Protein AF-A0A1J5D8A0-F1 (afdb_monomer)

Foldseek 3Di:
DCVVCVCVQVVCVVPVQDEAEFAPVVVVVCCVVPPDPGNYDHDEAQDWDDPDVWIWGKYLLAPLPHNGFIWIAIQVQQEIERELPLAFQDDDPDQACVVDDVVVSVLRSLLSCLQGPLVPLVSLVVRLVVVVVVVRGHQWYHYNHGHIYNHPNVVSSVVSNCLSVLQADLAEEEEEEED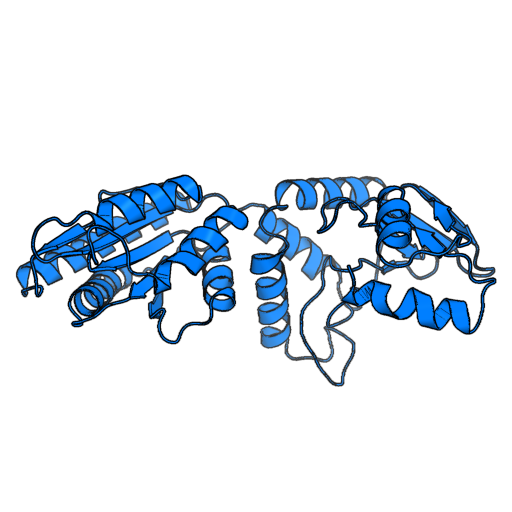PCQVVLLSVLLVLLQVVLVHHYDYYYLVPDDLSSSSSNVSHYQEYEYEEEQDPLEGDPSCPVNLVSLLVSLRPNHAYAYEYEYAPPGNHRVRVCVSCVSSVHHHDDYYYYHHDHDDPVSSNVSSNVSNVRSVVSVVSND

Sequence (318 aa):
EPDHSGSIPALLERNPRIKIVCSRGGKTSVARHCPGGYNLQIVKTGDSLSLGKRNLRFFEAQMLHWPDTMFSYCPEEKILFSTDAFGQHYAHSSHFADEVDDCELWAEAIKYFANILTPFCGQIIKKINEYAALGWPFEMICPSHGMIWRKNPNRIVEKYLEWSSGRAEASVVVVYDSIWKGTERMAKAICRGIEAEGMPFKLFYTGVADLNDVMTEVLKAKGFLVGCPTLNNNIMPSLAPYLEEMRGLRFLNKIGAAFGTYGWSGEGVKRLEEALEKATVKVVQPGIKILFKPNDEDLKSCEQFGRNFAKQVRSSCG

pLDDT: mean 96.35, std 4.55, range [56.62, 98.94]

Secondary structure (DSSP, 8-state):
-HHHHTTHHHHHHH-TTPPEEE-HHHHHHHHHHS-S---EEE--TT-EEE-SS-EEEEEE-TTSSSTT-EEEEETTTTEEEEETTT------S--BGGGS-HHHHHHHHHHHIIIIIGGGHHHHHHHHHHHHHTT---SEEEESSS-BB-SSTHHHHHHHHHHHTT--EEEEEEEE--SSSHHHHHHHHHHHHHHTTT--EEEEETTT--HHHHHHHHHHEEEEEEE---BTTB--GGGHHHHHHHHHHT-TT-EEEEEEEESSS--HHHHHHHHHHHTTPEE-SPPEEEESS--HHHHHHHHHHHHHHHHHHHHHH-

Structure (mmCIF, N/CA/C/O backbone):
data_AF-A0A1J5D8A0-F1
#
_entry.id   AF-A0A1J5D8A0-F1
#
loop_
_atom_site.group_PDB
_atom_site.id
_atom_site.type_symbol
_atom_site.label_atom_id
_atom_site.label_alt_id
_atom_site.label_comp_id
_atom_site.label_asym_id
_atom_site.label_entity_id
_atom_site.label_seq_id
_atom_site.pdbx_PDB_ins_code
_atom_site.Cartn_x
_atom_site.Cartn_y
_atom_site.Cartn_z
_atom_site.occupancy
_atom_site.B_iso_or_equiv
_atom_site.auth_seq_id
_atom_site.auth_comp_id
_atom_site.auth_asym_id
_atom_site.auth_atom_id
_atom_site.pdbx_PDB_model_num
ATOM 1 N N . GLU A 1 1 ? 17.039 -2.977 -7.162 1.00 91.50 1 GLU A N 1
ATOM 2 C CA . GLU A 1 1 ? 16.889 -3.794 -5.944 1.00 91.50 1 GLU A CA 1
ATOM 3 C C . GLU A 1 1 ? 17.461 -5.204 -6.176 1.00 91.50 1 GLU A C 1
ATOM 5 O O . GLU A 1 1 ? 17.565 -5.596 -7.342 1.00 91.50 1 GLU A O 1
ATOM 10 N N . PRO A 1 2 ? 17.962 -5.924 -5.145 1.00 91.00 2 PRO A N 1
ATOM 11 C CA . PRO A 1 2 ? 18.694 -7.187 -5.322 1.00 91.00 2 PRO A CA 1
ATOM 12 C C . PRO A 1 2 ? 17.924 -8.330 -5.991 1.00 91.00 2 PRO A C 1
ATOM 14 O O . PRO A 1 2 ? 18.539 -9.181 -6.625 1.00 91.00 2 PRO A O 1
ATOM 17 N N . ASP A 1 3 ? 16.607 -8.351 -5.893 1.00 94.06 3 ASP A N 1
ATOM 18 C CA . ASP A 1 3 ? 15.731 -9.294 -6.588 1.00 94.06 3 ASP A CA 1
ATOM 19 C C . ASP A 1 3 ? 15.734 -9.105 -8.122 1.00 94.06 3 ASP A C 1
ATOM 21 O O . ASP A 1 3 ? 15.502 -10.055 -8.866 1.00 94.06 3 ASP A O 1
ATOM 25 N N . HIS A 1 4 ? 16.087 -7.912 -8.613 1.00 93.31 4 HIS A N 1
ATOM 26 C CA . HIS A 1 4 ? 16.255 -7.615 -10.044 1.00 93.31 4 HIS A CA 1
ATOM 27 C C . HIS A 1 4 ? 17.713 -7.587 -10.501 1.00 93.31 4 HIS A C 1
ATOM 29 O O . HIS A 1 4 ? 18.020 -7.856 -11.663 1.00 93.31 4 HIS A O 1
ATOM 35 N N . SER A 1 5 ? 18.627 -7.207 -9.606 1.00 91.06 5 SER A N 1
ATOM 36 C CA . SER A 1 5 ? 20.039 -6.997 -9.938 1.00 91.06 5 SER A CA 1
ATOM 37 C C . SER A 1 5 ? 20.966 -8.104 -9.438 1.00 91.06 5 SER A C 1
ATOM 39 O O . SER A 1 5 ? 22.148 -8.100 -9.776 1.00 91.06 5 SER A O 1
ATOM 41 N N . GLY A 1 6 ? 20.471 -9.053 -8.640 1.00 90.94 6 GLY A N 1
ATOM 42 C CA . GLY A 1 6 ? 21.286 -10.076 -7.977 1.00 90.94 6 GLY A CA 1
ATOM 43 C C . GLY A 1 6 ? 22.028 -11.006 -8.937 1.00 90.94 6 GLY A C 1
ATOM 44 O O . GLY A 1 6 ? 23.099 -11.508 -8.605 1.00 90.94 6 GLY A O 1
ATOM 45 N N . SER A 1 7 ? 21.519 -11.189 -10.159 1.00 92.06 7 SER A N 1
ATOM 46 C CA . SER A 1 7 ? 22.155 -12.016 -11.190 1.00 92.06 7 SER A CA 1
ATOM 47 C C . SER A 1 7 ? 23.176 -11.270 -12.058 1.00 92.06 7 SER A C 1
ATOM 49 O O . SER A 1 7 ? 23.825 -11.903 -12.893 1.00 92.06 7 SER A O 1
ATOM 51 N N . ILE A 1 8 ? 23.355 -9.952 -11.887 1.00 90.94 8 ILE A N 1
ATOM 52 C CA . ILE A 1 8 ? 24.308 -9.158 -12.683 1.00 90.94 8 ILE A CA 1
ATOM 53 C C . ILE A 1 8 ? 25.736 -9.734 -12.624 1.00 90.94 8 ILE A C 1
ATOM 55 O O . ILE A 1 8 ? 26.323 -9.916 -13.696 1.00 90.94 8 ILE A O 1
ATOM 59 N N . PRO A 1 9 ? 26.305 -10.084 -11.448 1.00 89.25 9 PRO A N 1
ATOM 60 C CA . PRO A 1 9 ? 27.652 -10.653 -11.382 1.00 89.25 9 PRO A CA 1
ATOM 61 C C . PRO A 1 9 ? 27.787 -11.955 -12.180 1.00 89.25 9 PRO A C 1
ATOM 63 O O . PRO A 1 9 ? 28.732 -12.103 -12.949 1.00 89.25 9 PRO A O 1
ATOM 66 N N . ALA A 1 10 ? 26.806 -12.858 -12.075 1.00 91.62 10 ALA A N 1
ATOM 67 C CA . ALA A 1 10 ? 26.813 -14.137 -12.786 1.00 91.62 10 ALA A CA 1
ATOM 68 C C . ALA A 1 10 ? 26.706 -13.965 -14.314 1.00 91.62 10 ALA A C 1
ATOM 70 O O . ALA A 1 10 ? 27.326 -14.709 -15.076 1.00 91.62 10 ALA A O 1
ATOM 71 N N . LEU A 1 11 ? 25.940 -12.974 -14.788 1.00 91.81 11 LEU A N 1
ATOM 72 C CA . LEU A 1 11 ? 25.871 -12.641 -16.216 1.00 91.81 11 LEU A CA 1
ATOM 73 C C . LEU A 1 11 ? 27.212 -12.105 -16.734 1.00 91.81 11 LEU A C 1
ATOM 75 O O . LEU A 1 11 ? 27.652 -12.485 -17.820 1.00 91.81 11 LEU A O 1
ATOM 79 N N . LEU A 1 12 ? 27.874 -11.250 -15.954 1.00 88.69 12 LEU A N 1
ATOM 80 C CA . LEU A 1 12 ? 29.158 -10.650 -16.316 1.00 88.69 12 LEU A CA 1
ATOM 81 C C . LEU A 1 12 ? 30.327 -11.630 -16.239 1.00 88.69 12 LEU A C 1
ATOM 83 O O . LEU A 1 12 ? 31.228 -11.542 -17.065 1.00 88.69 12 LEU A O 1
ATOM 87 N N . GLU A 1 13 ? 30.306 -12.583 -15.309 1.00 90.62 13 GLU A N 1
ATOM 88 C CA . GLU A 1 13 ? 31.282 -13.677 -15.265 1.00 90.62 13 GLU A CA 1
ATOM 89 C C . GLU A 1 13 ? 31.254 -14.486 -16.571 1.00 90.62 13 GLU A C 1
ATOM 91 O O . GLU A 1 13 ? 32.295 -14.800 -17.145 1.00 90.62 13 GLU A O 1
ATOM 96 N N . ARG A 1 14 ? 30.051 -14.751 -17.098 1.00 94.19 14 ARG A N 1
ATOM 97 C CA . ARG A 1 14 ? 29.865 -15.457 -18.375 1.00 94.19 14 ARG A CA 1
ATOM 98 C C . ARG A 1 14 ? 30.230 -14.605 -19.587 1.00 94.19 14 ARG A C 1
ATOM 100 O O . ARG A 1 14 ? 30.718 -15.136 -20.583 1.00 94.19 14 ARG A O 1
ATOM 107 N N . ASN A 1 15 ? 29.960 -13.301 -19.544 1.00 92.88 15 ASN A N 1
ATOM 108 C CA . ASN A 1 15 ? 30.319 -12.383 -20.619 1.00 92.88 15 ASN A CA 1
ATOM 109 C C . ASN A 1 15 ? 30.704 -10.994 -20.075 1.00 92.88 15 ASN A C 1
ATOM 111 O O . ASN A 1 15 ? 29.848 -10.107 -19.974 1.00 92.88 15 ASN A O 1
ATOM 115 N N . PRO A 1 16 ? 32.007 -10.749 -19.844 1.00 89.44 16 PRO A N 1
ATOM 116 C CA . PRO A 1 16 ? 32.495 -9.476 -19.306 1.00 89.44 16 PRO A CA 1
ATOM 117 C C . PRO A 1 16 ? 32.272 -8.268 -20.227 1.00 89.44 16 PRO A C 1
ATOM 119 O O . PRO A 1 16 ? 32.459 -7.126 -19.815 1.00 89.44 16 PRO A O 1
ATOM 122 N N . ARG A 1 17 ? 31.894 -8.498 -21.494 1.00 90.69 17 ARG A N 1
ATOM 123 C CA . ARG A 1 17 ? 31.657 -7.440 -22.489 1.00 90.69 17 ARG A CA 1
ATOM 124 C C . ARG A 1 17 ? 30.232 -6.888 -22.458 1.00 90.69 17 ARG A C 1
ATOM 126 O O . ARG A 1 17 ? 29.945 -5.965 -23.221 1.00 90.69 17 ARG A O 1
ATOM 133 N N . ILE A 1 18 ? 29.339 -7.446 -21.634 1.00 92.38 18 ILE A N 1
ATOM 134 C CA . ILE A 1 18 ? 27.975 -6.925 -21.483 1.00 92.38 18 ILE A CA 1
ATOM 135 C C . ILE A 1 18 ? 28.050 -5.452 -21.079 1.00 92.38 18 ILE A C 1
ATOM 137 O O . ILE A 1 18 ? 28.727 -5.074 -20.123 1.00 92.38 18 ILE A O 1
ATOM 141 N N . LYS A 1 19 ? 27.330 -4.620 -21.827 1.00 93.06 19 LYS A N 1
ATOM 142 C CA . LYS A 1 19 ? 27.104 -3.225 -21.478 1.00 93.06 19 LYS A CA 1
ATOM 143 C C . LYS A 1 19 ? 25.823 -3.130 -20.658 1.00 93.06 19 LYS A C 1
ATOM 145 O O . LYS A 1 19 ? 24.769 -3.552 -21.125 1.00 93.06 19 LYS A O 1
ATOM 150 N N . ILE A 1 20 ? 25.911 -2.550 -19.468 1.00 93.81 20 ILE A N 1
ATOM 151 C CA . ILE A 1 20 ? 24.761 -2.320 -18.593 1.00 93.81 20 ILE A CA 1
ATOM 152 C C . ILE A 1 20 ? 24.244 -0.909 -18.844 1.00 93.81 20 ILE A C 1
ATOM 154 O O . ILE A 1 20 ? 24.975 0.069 -18.686 1.00 93.81 20 ILE A O 1
ATOM 158 N N . VAL A 1 21 ? 22.976 -0.806 -19.222 1.00 96.50 21 VAL A N 1
ATOM 159 C CA . VAL A 1 21 ? 22.290 0.471 -19.430 1.00 96.50 21 VAL A CA 1
ATOM 160 C C . VAL A 1 21 ? 21.473 0.780 -18.184 1.00 96.50 21 VAL A C 1
ATOM 162 O O . VAL A 1 21 ? 20.680 -0.049 -17.748 1.00 96.50 21 VAL A O 1
ATOM 165 N N . CYS A 1 22 ? 21.688 1.944 -17.577 1.00 95.88 22 CYS A N 1
ATOM 166 C CA . CYS A 1 22 ? 21.057 2.299 -16.307 1.00 95.88 22 CYS A CA 1
ATOM 167 C C . CYS A 1 22 ? 20.837 3.808 -16.173 1.00 95.88 22 CYS A C 1
ATOM 169 O O . CYS A 1 22 ? 21.439 4.610 -16.888 1.00 95.88 22 CYS A O 1
ATOM 171 N N . SER A 1 23 ? 19.991 4.206 -15.225 1.00 96.69 23 SER A N 1
ATOM 172 C CA . SER A 1 23 ? 19.849 5.608 -14.838 1.00 96.69 23 SER A CA 1
ATOM 173 C C . SER A 1 23 ? 21.105 6.099 -14.108 1.00 96.69 23 SER A C 1
ATOM 175 O O . SER A 1 23 ? 21.981 5.322 -13.708 1.00 96.69 23 SER A O 1
ATOM 177 N N . ARG A 1 24 ? 21.186 7.410 -13.849 1.00 94.12 24 ARG A N 1
ATOM 178 C CA . ARG A 1 24 ? 22.265 7.960 -13.013 1.00 94.12 24 ARG A CA 1
ATOM 179 C C . ARG A 1 24 ? 22.273 7.348 -11.607 1.00 94.12 24 ARG A C 1
ATOM 181 O O . ARG A 1 24 ? 23.351 7.093 -11.077 1.00 94.12 24 ARG A O 1
ATOM 188 N N . GLY A 1 25 ? 21.098 7.119 -11.017 1.00 92.44 25 GLY A N 1
ATOM 189 C CA . GLY A 1 25 ? 20.977 6.427 -9.731 1.00 92.44 25 GLY A CA 1
ATOM 190 C C . GLY A 1 25 ? 21.436 4.973 -9.835 1.00 92.44 25 GLY A C 1
ATOM 191 O O . GLY A 1 25 ? 22.195 4.506 -8.988 1.00 92.44 25 GLY A O 1
ATOM 192 N N . GLY A 1 26 ? 21.076 4.300 -10.931 1.00 92.44 26 GLY A N 1
ATOM 193 C CA . GLY A 1 26 ? 21.406 2.897 -11.167 1.00 92.44 26 GLY A CA 1
ATOM 194 C C . GLY A 1 26 ? 22.909 2.661 -11.250 1.00 92.44 26 GLY A C 1
ATOM 195 O O . GLY A 1 26 ? 23.397 1.672 -10.715 1.00 92.44 26 GLY A O 1
ATOM 196 N N . LYS A 1 27 ? 23.679 3.609 -11.804 1.00 91.69 27 LYS A N 1
ATOM 197 C CA . LYS A 1 27 ? 25.149 3.556 -11.753 1.00 91.69 27 LYS A CA 1
ATOM 198 C C . LYS A 1 27 ? 25.670 3.456 -10.318 1.00 91.69 27 LYS A C 1
ATOM 200 O O . LYS A 1 27 ? 26.571 2.662 -10.056 1.00 91.69 27 LYS A O 1
ATOM 205 N N . THR A 1 28 ? 25.127 4.257 -9.402 1.00 90.44 28 THR A N 1
ATOM 206 C CA . THR A 1 28 ? 25.513 4.216 -7.986 1.00 90.44 28 THR A CA 1
ATOM 207 C C . THR A 1 28 ? 25.116 2.883 -7.359 1.00 90.44 28 THR A C 1
ATOM 209 O O . THR A 1 28 ? 25.953 2.246 -6.723 1.00 90.44 28 THR A O 1
ATOM 212 N N . SER A 1 29 ? 23.874 2.438 -7.572 1.00 89.44 29 SER A N 1
ATOM 213 C CA . SER A 1 29 ? 23.364 1.179 -7.021 1.00 89.44 29 SER A CA 1
ATOM 214 C C . SER A 1 29 ? 24.161 -0.026 -7.513 1.00 89.44 29 SER A C 1
ATOM 216 O O . SER A 1 29 ? 24.642 -0.805 -6.692 1.00 89.44 29 SER A O 1
ATOM 218 N N . VAL A 1 30 ? 24.364 -0.156 -8.826 1.00 87.88 30 VAL A N 1
ATOM 219 C CA . VAL A 1 30 ? 25.118 -1.259 -9.436 1.00 87.88 30 VAL A CA 1
ATOM 220 C C . VAL A 1 30 ? 26.554 -1.268 -8.927 1.00 87.88 30 VAL A C 1
ATOM 222 O O . VAL A 1 30 ? 27.014 -2.306 -8.476 1.00 87.88 30 VAL A O 1
ATOM 225 N N . ALA A 1 31 ? 27.243 -0.122 -8.906 1.00 85.75 31 ALA A N 1
ATOM 226 C CA . ALA A 1 31 ? 28.627 -0.065 -8.431 1.00 85.75 31 ALA A CA 1
ATOM 227 C C . ALA A 1 31 ? 28.782 -0.462 -6.950 1.00 85.75 31 ALA A C 1
ATOM 229 O O . ALA A 1 31 ? 29.848 -0.923 -6.547 1.00 85.75 31 ALA A O 1
ATOM 230 N N . ARG A 1 32 ? 27.740 -0.264 -6.131 1.00 86.44 32 ARG A N 1
ATOM 231 C CA . ARG A 1 32 ? 27.745 -0.607 -4.700 1.00 86.44 32 ARG A CA 1
ATOM 232 C C . ARG A 1 32 ? 27.348 -2.055 -4.426 1.00 86.44 32 ARG A C 1
ATOM 234 O O . ARG A 1 32 ? 27.961 -2.674 -3.565 1.00 86.44 32 ARG A O 1
ATOM 241 N N . HIS A 1 33 ? 26.354 -2.583 -5.134 1.00 80.31 33 HIS A N 1
ATOM 242 C CA . HIS A 1 33 ? 25.867 -3.955 -4.937 1.00 80.31 33 HIS A CA 1
ATOM 243 C C . HIS A 1 33 ? 26.677 -4.989 -5.723 1.00 80.31 33 HIS A C 1
ATOM 245 O O . HIS A 1 33 ? 26.750 -6.152 -5.337 1.00 80.31 33 HIS A O 1
ATOM 251 N N . CYS A 1 34 ? 27.292 -4.570 -6.825 1.00 76.00 34 CYS A N 1
ATOM 252 C CA . CYS A 1 34 ? 28.082 -5.409 -7.710 1.00 76.00 34 CYS A CA 1
ATOM 253 C C . CYS A 1 34 ? 29.413 -4.683 -7.989 1.00 76.00 34 CYS A C 1
ATOM 255 O O . CYS A 1 34 ? 29.543 -3.966 -8.981 1.00 76.00 34 CYS A O 1
ATOM 257 N N . PRO A 1 35 ? 30.400 -4.770 -7.083 1.00 72.19 35 PRO A N 1
ATOM 258 C CA . PRO A 1 35 ? 31.680 -4.109 -7.283 1.00 72.19 35 PRO A CA 1
ATOM 259 C C . PRO A 1 35 ? 32.468 -4.791 -8.408 1.00 72.19 35 PRO A C 1
ATOM 261 O O . PRO A 1 35 ? 32.770 -5.981 -8.372 1.00 72.19 35 PRO A O 1
ATOM 264 N N . GLY A 1 36 ? 32.830 -4.006 -9.411 1.00 69.56 36 GLY A N 1
ATOM 265 C CA . GLY A 1 36 ? 33.644 -4.409 -10.551 1.00 69.56 36 GLY A CA 1
ATOM 266 C C . GLY A 1 36 ? 33.507 -3.326 -11.607 1.00 69.56 36 GLY A C 1
ATOM 267 O O . GLY A 1 36 ? 32.412 -2.812 -11.799 1.00 69.56 36 GLY A O 1
ATOM 268 N N . GLY A 1 37 ? 34.604 -2.876 -12.218 1.00 70.50 37 GLY A N 1
ATOM 269 C CA . GLY A 1 37 ? 34.609 -1.743 -13.156 1.00 70.50 37 GLY A CA 1
ATOM 270 C C . GLY A 1 37 ? 33.851 -2.039 -14.454 1.00 70.50 37 GLY A C 1
ATOM 271 O O . GLY A 1 37 ? 34.468 -2.206 -15.501 1.00 70.50 37 GLY A O 1
ATOM 272 N N . TYR A 1 38 ? 32.526 -2.153 -14.382 1.00 83.31 38 TYR A N 1
ATOM 273 C CA . TYR A 1 38 ? 31.679 -2.617 -15.469 1.00 83.31 38 TYR A CA 1
ATOM 274 C C . TYR A 1 38 ? 31.478 -1.546 -16.536 1.00 83.31 38 TYR A C 1
ATOM 276 O O . TYR A 1 38 ? 31.535 -0.341 -16.278 1.00 83.31 38 TYR A O 1
ATOM 284 N N . ASN A 1 39 ? 31.180 -2.004 -17.750 1.00 89.62 39 ASN A N 1
ATOM 285 C CA . ASN A 1 39 ? 30.825 -1.141 -18.865 1.00 89.62 39 ASN A CA 1
ATOM 286 C C . ASN A 1 39 ? 29.402 -0.589 -18.673 1.00 89.62 39 ASN A C 1
ATOM 288 O O . ASN A 1 39 ? 28.422 -1.206 -19.092 1.00 89.62 39 ASN A O 1
ATOM 292 N N . LEU A 1 40 ? 29.297 0.556 -17.997 1.00 92.06 40 LEU A N 1
ATOM 293 C CA . LEU A 1 40 ? 28.032 1.224 -17.698 1.00 92.06 40 LEU A CA 1
ATOM 294 C C . LEU A 1 40 ? 27.747 2.337 -18.713 1.00 92.06 40 LEU A C 1
ATOM 296 O O . LEU A 1 40 ? 28.555 3.249 -18.892 1.00 92.06 40 LEU A O 1
ATOM 300 N N . GLN A 1 41 ? 26.557 2.317 -19.306 1.00 95.50 41 GLN A N 1
ATOM 301 C CA . GLN A 1 41 ? 26.002 3.423 -20.079 1.00 95.50 41 GLN A CA 1
ATOM 302 C C . GLN A 1 41 ? 24.865 4.066 -19.287 1.00 95.50 41 GLN A C 1
ATOM 304 O O . GLN A 1 41 ? 23.851 3.430 -19.002 1.00 95.50 41 GLN A O 1
ATOM 309 N N . ILE A 1 42 ? 25.048 5.336 -18.936 1.00 97.19 42 ILE A N 1
ATOM 310 C CA . ILE A 1 42 ? 24.021 6.127 -18.258 1.00 97.19 42 ILE A CA 1
ATOM 311 C C . ILE A 1 42 ? 23.061 6.675 -19.312 1.00 97.19 42 ILE A C 1
ATOM 313 O O . ILE A 1 42 ? 23.517 7.220 -20.316 1.00 97.19 42 ILE A O 1
ATOM 317 N N . VAL A 1 43 ? 21.762 6.565 -19.057 1.00 98.19 43 VAL A N 1
ATOM 318 C CA . VAL A 1 43 ? 20.694 7.140 -19.885 1.00 98.19 43 VAL A CA 1
ATOM 319 C C . VAL A 1 43 ? 19.786 8.044 -19.055 1.00 98.19 43 VAL A C 1
ATOM 321 O O . VAL A 1 43 ? 19.732 7.936 -17.826 1.00 98.19 43 VAL A O 1
ATOM 324 N N . LYS A 1 44 ? 19.094 8.953 -19.736 1.00 98.00 44 LYS A N 1
ATOM 325 C CA . LYS A 1 44 ? 18.116 9.895 -19.186 1.00 98.00 44 LYS A CA 1
ATOM 326 C C . LYS A 1 44 ? 16.797 9.799 -19.944 1.00 98.00 44 LYS A C 1
ATOM 328 O O . LYS A 1 44 ? 16.717 9.166 -20.997 1.00 98.00 44 LYS A O 1
ATOM 333 N N . THR A 1 45 ? 15.764 10.461 -19.427 1.00 98.12 45 THR A N 1
ATOM 334 C CA . THR A 1 45 ? 14.484 10.566 -20.137 1.00 98.12 45 THR A CA 1
ATOM 335 C C . THR A 1 45 ? 14.676 11.096 -21.559 1.00 98.12 45 THR A C 1
ATOM 337 O O . THR A 1 45 ? 15.262 12.158 -21.753 1.00 98.12 45 THR A O 1
ATOM 340 N N . GLY A 1 46 ? 14.147 10.368 -22.542 1.00 96.00 46 GLY A N 1
ATOM 341 C CA . GLY A 1 46 ? 14.201 10.733 -23.959 1.00 96.00 46 GLY A CA 1
ATOM 342 C C . GLY A 1 46 ? 15.413 10.191 -24.719 1.00 96.00 46 GLY A C 1
ATOM 343 O O . GLY A 1 46 ? 15.357 10.139 -25.949 1.00 96.00 46 GLY A O 1
ATOM 344 N N . ASP A 1 47 ? 16.457 9.717 -24.028 1.00 98.38 47 ASP A N 1
ATOM 345 C CA . ASP A 1 47 ? 17.556 9.002 -24.682 1.00 98.38 47 ASP A CA 1
ATOM 346 C C . ASP A 1 47 ? 17.027 7.734 -25.366 1.00 98.38 47 ASP A C 1
ATOM 348 O O . ASP A 1 47 ? 16.048 7.122 -24.921 1.00 98.38 47 ASP A O 1
ATOM 352 N N . SER A 1 48 ? 17.702 7.313 -26.440 1.00 97.88 48 SER A N 1
ATOM 353 C CA . SER A 1 48 ? 17.347 6.105 -27.178 1.00 97.88 48 SER A CA 1
ATOM 354 C C . SER A 1 48 ? 18.557 5.227 -27.492 1.00 97.88 48 SER A C 1
ATOM 356 O O . SER A 1 48 ? 19.666 5.713 -27.708 1.00 97.88 48 SER A O 1
ATOM 358 N N . LEU A 1 49 ? 18.331 3.914 -27.514 1.00 98.31 49 LEU A N 1
ATOM 359 C CA . LEU A 1 49 ? 19.307 2.889 -27.853 1.00 98.31 49 LEU A CA 1
ATOM 360 C C . LEU A 1 49 ? 18.744 1.986 -28.951 1.00 98.31 49 LEU A C 1
ATOM 362 O O . LEU A 1 49 ? 17.715 1.339 -28.755 1.00 98.31 49 LEU A O 1
ATOM 366 N N . SER A 1 50 ? 19.447 1.895 -30.078 1.00 97.94 50 SER A N 1
ATOM 367 C CA . SER A 1 50 ? 19.082 0.971 -31.150 1.00 97.94 50 SER A CA 1
ATOM 368 C C . SER A 1 50 ? 19.550 -0.451 -30.849 1.00 97.94 50 SER A C 1
ATOM 370 O O . SER A 1 50 ? 20.693 -0.676 -30.451 1.00 97.94 50 SER A O 1
ATOM 372 N N . LEU A 1 51 ? 18.664 -1.412 -31.099 1.00 97.44 51 LEU A N 1
ATOM 373 C CA . LEU A 1 51 ? 18.919 -2.852 -31.085 1.00 97.44 51 LEU A CA 1
ATOM 374 C C . LEU A 1 51 ? 18.908 -3.431 -32.517 1.00 97.44 51 LEU A C 1
ATOM 376 O O . LEU A 1 51 ? 18.730 -4.633 -32.710 1.00 97.44 51 LEU A O 1
ATOM 380 N N . GLY A 1 52 ? 19.027 -2.576 -33.539 1.00 97.50 52 GLY A N 1
ATOM 381 C CA . GLY A 1 52 ? 18.826 -2.925 -34.945 1.00 97.50 52 GLY A CA 1
ATOM 382 C C . GLY A 1 52 ? 17.398 -2.611 -35.388 1.00 97.50 52 GLY A C 1
ATOM 383 O O . GLY A 1 52 ? 17.076 -1.457 -35.645 1.00 97.50 52 GLY A O 1
ATOM 384 N N . LYS A 1 53 ? 16.528 -3.627 -35.473 1.00 98.00 53 LYS A N 1
ATOM 385 C CA . LYS A 1 53 ? 15.128 -3.455 -35.928 1.00 98.00 53 LYS A CA 1
ATOM 386 C C . LYS A 1 53 ? 14.214 -2.750 -34.917 1.00 98.00 53 LYS A C 1
ATOM 388 O O . LYS A 1 53 ? 13.115 -2.356 -35.283 1.00 98.00 53 LYS A O 1
ATOM 393 N N . ARG A 1 54 ? 14.637 -2.666 -33.655 1.00 98.44 54 ARG A N 1
ATOM 394 C CA . ARG A 1 54 ? 13.885 -2.071 -32.543 1.00 98.44 54 ARG A CA 1
ATOM 395 C C . ARG A 1 54 ? 14.739 -1.028 -31.847 1.00 98.44 54 ARG A C 1
ATOM 397 O O . ARG A 1 54 ? 15.968 -1.138 -31.857 1.00 98.44 54 ARG A O 1
ATOM 404 N N . ASN A 1 55 ? 14.091 -0.076 -31.195 1.00 98.31 55 ASN A N 1
ATOM 405 C CA . ASN A 1 55 ? 14.742 0.895 -30.335 1.00 98.31 55 ASN A CA 1
ATOM 406 C C . ASN A 1 55 ? 14.174 0.794 -28.920 1.00 98.31 55 ASN A C 1
ATOM 408 O O . ASN A 1 55 ? 13.002 0.488 -28.720 1.00 98.31 55 ASN A O 1
ATOM 412 N N . LEU A 1 56 ? 15.011 1.087 -27.932 1.00 98.62 56 LEU A N 1
ATOM 413 C CA . LEU A 1 56 ? 14.569 1.374 -26.575 1.00 98.62 56 LEU A CA 1
ATOM 414 C C . LEU A 1 56 ? 14.661 2.877 -26.350 1.00 98.62 56 LEU A C 1
ATOM 416 O O . LEU A 1 56 ? 15.647 3.503 -26.736 1.00 98.62 56 LEU A O 1
ATOM 420 N N . ARG A 1 57 ? 13.631 3.459 -25.74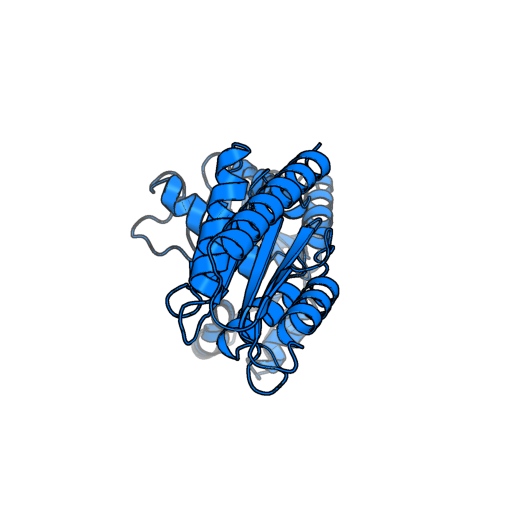8 1.00 98.44 57 ARG A N 1
ATOM 421 C CA . ARG A 1 57 ? 13.637 4.807 -25.179 1.00 98.44 57 ARG A CA 1
ATOM 422 C C . ARG A 1 57 ? 13.550 4.696 -23.670 1.00 98.44 57 ARG A C 1
ATOM 424 O O . ARG A 1 57 ? 12.928 3.766 -23.162 1.00 98.44 57 ARG A O 1
ATOM 431 N N . PHE A 1 58 ? 14.144 5.643 -22.964 1.00 98.62 58 PHE A N 1
ATOM 432 C CA . PHE A 1 58 ? 14.209 5.590 -21.507 1.00 98.62 58 PHE A CA 1
ATOM 433 C C . PHE A 1 58 ? 13.386 6.708 -20.876 1.00 98.62 58 PHE A C 1
ATOM 435 O O . PHE A 1 58 ? 13.281 7.803 -21.430 1.00 98.62 58 PHE A O 1
ATOM 442 N N . PHE A 1 59 ? 12.796 6.423 -19.717 1.00 98.50 59 PHE A N 1
ATOM 443 C CA . PHE A 1 59 ? 12.048 7.380 -18.905 1.00 98.50 59 PHE A CA 1
ATOM 444 C C . PHE A 1 59 ? 12.462 7.241 -17.440 1.00 98.50 59 PHE A C 1
ATOM 446 O O . PHE A 1 59 ? 12.297 6.182 -16.842 1.00 98.50 59 PHE A O 1
ATOM 453 N N . GLU A 1 60 ? 13.012 8.295 -16.844 1.00 97.88 60 GLU A N 1
ATOM 454 C CA . GLU A 1 60 ? 13.395 8.289 -15.431 1.00 97.88 60 GLU A CA 1
ATOM 455 C C . GLU A 1 60 ? 12.147 8.351 -14.537 1.00 97.88 60 GLU A C 1
ATOM 457 O O . GLU A 1 60 ? 11.437 9.361 -14.498 1.00 97.88 60 GLU A O 1
ATOM 462 N N . ALA A 1 61 ? 11.922 7.291 -13.762 1.00 95.81 61 ALA A N 1
ATOM 463 C CA . ALA A 1 61 ? 10.770 7.095 -12.884 1.00 95.81 61 ALA A CA 1
ATOM 464 C C . ALA A 1 61 ? 11.199 7.076 -11.406 1.00 95.81 61 ALA A C 1
ATOM 466 O O . ALA A 1 61 ? 10.765 6.240 -10.625 1.00 95.81 61 ALA A O 1
ATOM 467 N N . GLN A 1 62 ? 12.093 7.993 -11.028 1.00 93.88 62 GLN A N 1
ATOM 468 C CA . GLN A 1 62 ? 12.679 8.047 -9.685 1.00 93.88 62 GLN A CA 1
ATOM 469 C C . GLN A 1 62 ? 11.612 8.050 -8.582 1.00 93.88 62 GLN A C 1
ATOM 471 O O . GLN A 1 62 ? 10.637 8.800 -8.666 1.00 93.88 62 GLN A O 1
ATOM 476 N N . MET A 1 63 ? 11.870 7.271 -7.530 1.00 91.25 63 MET A N 1
ATOM 477 C CA . MET A 1 63 ? 10.986 7.013 -6.387 1.00 91.25 63 MET A CA 1
ATOM 478 C C . MET A 1 63 ? 9.727 6.195 -6.719 1.00 91.25 63 MET A C 1
ATOM 480 O O . MET A 1 63 ? 8.783 6.208 -5.937 1.00 91.25 63 MET A O 1
ATOM 484 N N . LEU A 1 64 ? 9.703 5.468 -7.844 1.00 93.75 64 LEU A N 1
ATOM 485 C CA . LEU A 1 64 ? 8.674 4.465 -8.168 1.00 93.75 64 LEU A CA 1
ATOM 486 C C . LEU A 1 64 ? 9.293 3.050 -8.251 1.00 93.75 64 LEU A C 1
ATOM 488 O O . LEU A 1 64 ? 9.279 2.431 -9.308 1.00 93.75 64 LEU A O 1
ATOM 492 N N . HIS A 1 65 ? 9.891 2.495 -7.197 1.00 88.38 65 HIS A N 1
ATOM 493 C CA . HIS A 1 65 ? 9.920 2.935 -5.792 1.00 88.38 65 HIS A CA 1
ATOM 494 C C . HIS A 1 65 ? 11.309 3.362 -5.290 1.00 88.38 65 HIS A C 1
ATOM 496 O O . HIS A 1 65 ? 11.417 3.918 -4.199 1.00 88.38 65 HIS A O 1
ATOM 502 N N . TRP A 1 66 ? 12.373 3.192 -6.080 1.00 94.12 66 TRP A N 1
ATOM 503 C CA . TRP A 1 66 ? 13.739 3.556 -5.683 1.00 94.12 66 TRP A CA 1
ATOM 504 C C . TRP A 1 66 ? 14.259 4.818 -6.391 1.00 94.12 66 TRP A C 1
ATOM 506 O O . TRP A 1 66 ? 13.777 5.197 -7.464 1.00 94.12 66 TRP A O 1
ATOM 516 N N . PRO A 1 67 ? 15.291 5.492 -5.841 1.00 92.75 67 PRO A N 1
ATOM 517 C CA . PRO A 1 67 ? 15.914 6.657 -6.480 1.00 92.75 67 PRO A CA 1
ATOM 518 C C . PRO A 1 67 ? 16.516 6.384 -7.867 1.00 92.75 67 PRO A C 1
ATOM 520 O O . PRO A 1 67 ? 16.796 7.323 -8.613 1.00 92.75 67 PRO A O 1
ATOM 523 N N . ASP A 1 68 ? 16.771 5.121 -8.204 1.00 94.69 68 ASP A N 1
ATOM 524 C CA . ASP A 1 68 ? 17.380 4.684 -9.457 1.00 94.69 68 ASP A CA 1
ATOM 525 C C . ASP A 1 68 ? 16.388 4.165 -10.504 1.00 94.69 68 ASP A C 1
ATOM 527 O O . ASP A 1 68 ? 16.807 3.942 -11.646 1.00 94.69 68 ASP A O 1
ATOM 531 N N . THR A 1 69 ? 15.104 4.035 -10.167 1.00 97.00 69 THR A N 1
ATOM 532 C CA . THR A 1 69 ? 14.072 3.515 -11.068 1.00 97.00 69 THR A CA 1
ATOM 533 C C . THR A 1 69 ? 14.025 4.292 -12.391 1.00 97.00 69 THR A C 1
ATOM 535 O O . THR A 1 69 ? 13.953 5.527 -12.437 1.00 97.00 69 THR A O 1
ATOM 538 N N . MET A 1 70 ? 14.020 3.544 -13.495 1.00 97.75 70 MET A N 1
ATOM 539 C CA . MET A 1 70 ? 13.708 4.026 -14.838 1.00 97.75 70 MET A CA 1
ATOM 540 C C . MET A 1 70 ? 12.893 2.976 -15.591 1.00 97.75 70 MET A C 1
ATOM 542 O O . MET A 1 70 ? 13.070 1.780 -15.372 1.00 97.75 70 MET A O 1
ATOM 546 N N . PHE A 1 71 ? 12.060 3.420 -16.523 1.00 98.44 71 PHE A N 1
ATOM 547 C CA . PHE A 1 71 ? 11.356 2.547 -17.453 1.00 98.44 71 PHE A CA 1
ATOM 548 C C . PHE A 1 71 ? 12.087 2.493 -18.791 1.00 98.44 71 PHE A C 1
ATOM 550 O O . PHE A 1 71 ? 12.737 3.460 -19.206 1.00 98.44 71 PHE A O 1
ATOM 557 N N . SER A 1 72 ? 11.940 1.365 -19.479 1.00 98.69 72 SER A N 1
ATOM 558 C CA . SER A 1 72 ? 12.333 1.221 -20.881 1.00 98.69 72 SER A CA 1
ATOM 559 C C . SER A 1 72 ? 11.081 1.086 -21.733 1.00 98.69 72 SER A C 1
ATOM 561 O O . SER A 1 72 ? 10.143 0.395 -21.358 1.00 98.69 72 SER A O 1
ATOM 563 N N . TYR A 1 73 ? 11.051 1.732 -22.886 1.00 98.75 73 TYR A N 1
ATOM 564 C CA . TYR A 1 73 ? 9.912 1.725 -23.794 1.00 98.75 73 TYR A CA 1
ATOM 565 C C . TYR A 1 73 ? 10.377 1.318 -25.191 1.00 98.75 73 TYR A C 1
ATOM 567 O O . TYR A 1 73 ? 11.339 1.891 -25.697 1.00 98.75 73 TYR A O 1
ATOM 575 N N . CYS A 1 74 ? 9.715 0.342 -25.810 1.00 98.69 74 CYS A N 1
ATOM 576 C CA . CYS A 1 74 ? 9.960 -0.062 -27.193 1.00 98.69 74 CYS A CA 1
ATOM 577 C C . CYS A 1 74 ? 8.889 0.556 -28.104 1.00 98.69 74 CYS A C 1
ATOM 579 O O . CYS A 1 74 ? 7.752 0.080 -28.085 1.00 98.69 74 CYS A O 1
ATOM 581 N N . PRO A 1 75 ? 9.207 1.598 -28.900 1.00 98.44 75 PRO A N 1
ATOM 582 C CA . PRO A 1 75 ? 8.214 2.290 -29.717 1.00 98.44 75 PRO A CA 1
ATOM 583 C C . PRO A 1 75 ? 7.603 1.431 -30.819 1.00 98.44 75 PRO A C 1
ATOM 585 O O . PRO A 1 75 ? 6.429 1.597 -31.133 1.00 98.44 75 PRO A O 1
ATOM 588 N N . GLU A 1 76 ? 8.390 0.532 -31.412 1.00 98.50 76 GLU A N 1
ATOM 589 C CA . GLU A 1 76 ? 7.954 -0.286 -32.546 1.00 98.50 76 GLU A CA 1
ATOM 590 C C . GLU A 1 76 ? 6.859 -1.285 -32.157 1.00 98.50 76 GLU A C 1
ATOM 592 O O . GLU A 1 76 ? 5.998 -1.594 -32.976 1.00 98.50 76 GLU A O 1
ATOM 597 N N . GLU A 1 77 ? 6.873 -1.757 -30.908 1.00 98.25 77 GLU A N 1
ATOM 598 C CA . GLU A 1 77 ? 5.887 -2.709 -30.376 1.00 98.25 77 GLU A CA 1
ATOM 599 C C . GLU A 1 77 ? 4.969 -2.093 -29.314 1.00 98.25 77 GLU A C 1
ATOM 601 O O . GLU A 1 77 ? 4.081 -2.768 -28.802 1.00 98.25 77 GLU A O 1
ATOM 606 N N . LYS A 1 78 ? 5.170 -0.812 -28.980 1.00 98.50 78 LYS A N 1
ATOM 607 C CA . LYS A 1 78 ? 4.423 -0.086 -27.943 1.00 98.50 78 LYS A CA 1
ATOM 608 C C . LYS A 1 78 ? 4.438 -0.815 -26.589 1.00 98.50 78 LYS A C 1
ATOM 610 O O . LYS A 1 78 ? 3.418 -0.898 -25.903 1.00 98.50 78 LYS A O 1
ATOM 615 N N . ILE A 1 79 ? 5.603 -1.340 -26.201 1.00 98.75 79 ILE A N 1
ATOM 616 C CA . ILE A 1 79 ? 5.798 -2.069 -24.937 1.00 98.75 79 ILE A CA 1
ATOM 617 C C . ILE A 1 79 ? 6.489 -1.163 -23.923 1.00 98.75 79 ILE A C 1
ATOM 619 O O . ILE A 1 79 ? 7.571 -0.637 -24.195 1.00 98.75 79 ILE A O 1
ATOM 623 N N . LEU A 1 80 ? 5.897 -1.024 -22.739 1.00 98.81 80 LEU A N 1
ATOM 624 C CA . LEU A 1 80 ? 6.501 -0.371 -21.583 1.00 98.81 80 LEU A CA 1
ATOM 625 C C . LEU A 1 80 ? 7.028 -1.423 -20.599 1.00 98.81 80 LEU A C 1
ATOM 627 O O . LEU A 1 80 ? 6.256 -2.158 -19.996 1.00 98.81 80 LEU A O 1
ATOM 631 N N . PHE A 1 81 ? 8.339 -1.460 -20.391 1.00 98.75 81 PHE A N 1
ATOM 632 C CA . PHE A 1 81 ? 8.989 -2.231 -19.333 1.00 98.75 81 PHE A CA 1
ATOM 633 C C . PHE A 1 81 ? 9.097 -1.349 -18.088 1.00 98.75 81 PHE A C 1
ATOM 635 O O . PHE A 1 81 ? 9.937 -0.442 -18.032 1.00 98.75 81 PHE A O 1
ATOM 642 N N . SER A 1 82 ? 8.211 -1.582 -17.122 1.00 98.12 82 SER A N 1
ATOM 643 C CA . SER A 1 82 ? 7.935 -0.657 -16.017 1.00 98.12 82 SER A CA 1
ATOM 644 C C . SER A 1 82 ? 8.629 -1.008 -14.706 1.00 98.12 82 SER A C 1
ATOM 646 O O . SER A 1 82 ? 8.423 -0.308 -13.717 1.00 98.12 82 SER A O 1
ATOM 648 N N . THR A 1 83 ? 9.475 -2.044 -14.678 1.00 96.75 83 THR A N 1
ATOM 649 C CA . THR A 1 83 ? 10.071 -2.553 -13.427 1.00 96.75 83 THR A CA 1
ATOM 650 C C . THR A 1 83 ? 8.964 -2.824 -12.396 1.00 96.75 83 THR A C 1
ATOM 652 O O . THR A 1 83 ? 7.937 -3.391 -12.760 1.00 96.75 83 THR A O 1
ATOM 655 N N . ASP A 1 84 ? 9.125 -2.389 -11.154 1.00 98.00 84 ASP A N 1
ATOM 656 C CA . ASP A 1 84 ? 8.170 -2.580 -10.059 1.00 98.00 84 ASP A CA 1
ATOM 657 C C . ASP A 1 84 ? 6.809 -1.922 -10.277 1.00 98.00 84 ASP A C 1
ATOM 659 O O . ASP A 1 84 ? 5.765 -2.427 -9.852 1.00 98.00 84 ASP A O 1
ATOM 663 N N . ALA A 1 85 ? 6.786 -0.779 -10.965 1.00 98.00 85 ALA A N 1
ATOM 664 C CA . ALA A 1 85 ? 5.541 -0.080 -11.224 1.00 98.00 85 ALA A CA 1
ATOM 665 C C . ALA A 1 85 ? 4.593 -0.963 -12.045 1.00 98.00 85 ALA A C 1
ATOM 667 O O . ALA A 1 85 ? 4.981 -1.576 -13.041 1.00 98.00 85 ALA A O 1
ATOM 668 N N . PHE A 1 86 ? 3.327 -0.974 -11.632 1.00 98.50 86 PHE A N 1
ATOM 669 C CA . PHE A 1 86 ? 2.263 -1.803 -12.190 1.00 98.50 86 PHE A CA 1
ATOM 670 C C . PHE A 1 86 ? 2.464 -3.314 -11.987 1.00 98.50 86 PHE A C 1
ATOM 672 O O . PHE A 1 86 ? 1.787 -4.090 -12.655 1.00 98.50 86 PHE A O 1
ATOM 679 N N . GLY A 1 87 ? 3.358 -3.744 -11.091 1.00 98.25 87 GLY A N 1
ATOM 680 C CA . GLY A 1 87 ? 3.571 -5.151 -10.745 1.00 98.25 87 GLY A CA 1
ATOM 681 C C . GLY A 1 87 ? 2.567 -5.720 -9.741 1.00 98.25 87 GLY A C 1
ATOM 682 O O . GLY A 1 87 ? 1.704 -5.012 -9.216 1.00 98.25 87 GLY A O 1
ATOM 683 N N . GLN A 1 88 ? 2.667 -7.032 -9.518 1.00 98.44 88 GLN A N 1
ATOM 684 C CA . GLN A 1 88 ? 1.978 -7.772 -8.454 1.00 98.44 88 GLN A CA 1
ATOM 685 C C . GLN A 1 88 ? 2.889 -8.896 -7.950 1.00 98.44 88 GLN A C 1
ATOM 687 O O . GLN A 1 88 ? 3.584 -9.527 -8.747 1.00 98.44 88 GLN A O 1
ATOM 692 N N . HIS A 1 89 ? 2.837 -9.239 -6.664 1.00 98.31 89 HIS A N 1
ATOM 693 C CA . HIS A 1 89 ? 3.489 -10.456 -6.165 1.00 98.31 89 HIS A CA 1
ATOM 694 C C . HIS A 1 89 ? 2.598 -11.687 -6.376 1.00 98.31 89 HIS A C 1
ATOM 696 O O . HIS A 1 89 ? 2.167 -12.335 -5.432 1.00 98.31 89 HIS A O 1
ATOM 702 N N . TYR A 1 90 ? 2.338 -12.011 -7.644 1.00 97.75 90 TYR A N 1
ATOM 703 C CA . TYR A 1 90 ? 1.418 -13.075 -8.038 1.00 97.75 90 TYR A CA 1
ATOM 704 C C . TYR A 1 90 ? 2.122 -14.123 -8.903 1.00 97.75 90 TYR A C 1
ATOM 706 O O . TYR A 1 90 ? 2.503 -13.858 -10.044 1.00 97.75 90 TYR A O 1
ATOM 714 N N . ALA A 1 91 ? 2.325 -15.317 -8.346 1.00 97.62 91 ALA A N 1
ATOM 715 C CA . ALA A 1 91 ? 2.927 -16.439 -9.057 1.00 97.62 91 ALA A CA 1
ATOM 716 C C . ALA A 1 91 ? 1.834 -17.309 -9.687 1.00 97.62 91 ALA A C 1
ATOM 718 O O . ALA A 1 91 ? 0.995 -17.869 -8.985 1.00 97.62 91 ALA A O 1
ATOM 719 N N . HIS A 1 92 ? 1.873 -17.455 -11.009 1.00 97.12 92 HIS A N 1
ATOM 720 C CA . HIS A 1 92 ? 0.927 -18.266 -11.766 1.00 97.12 92 HIS A CA 1
ATOM 721 C C . HIS A 1 92 ? 1.632 -18.935 -12.959 1.00 97.12 92 HIS A C 1
ATOM 723 O O . HIS A 1 92 ? 2.743 -18.554 -13.330 1.00 97.12 92 HIS A O 1
ATOM 729 N N . SER A 1 93 ? 1.013 -19.966 -13.542 1.00 96.75 93 SER A N 1
ATOM 730 C CA . SER A 1 93 ? 1.562 -20.677 -14.711 1.00 96.75 93 SER A CA 1
ATOM 731 C C . SER A 1 93 ? 1.414 -19.892 -16.021 1.00 96.75 93 SER A C 1
ATOM 733 O O . SER A 1 93 ? 2.223 -20.054 -16.931 1.00 96.75 93 SER A O 1
ATOM 735 N N . SER A 1 94 ? 0.399 -19.030 -16.102 1.00 96.25 94 SER A N 1
ATOM 736 C CA . SER A 1 94 ? 0.280 -17.997 -17.136 1.00 96.25 94 SER A CA 1
ATOM 737 C C . SER A 1 94 ? 1.160 -16.784 -16.808 1.00 96.25 94 SER A C 1
ATOM 739 O O . SER A 1 94 ? 1.538 -16.557 -15.660 1.00 96.25 94 SER A O 1
ATOM 741 N N . HIS A 1 95 ? 1.462 -15.996 -17.836 1.00 96.38 95 HIS A N 1
ATOM 742 C CA . HIS A 1 95 ? 2.207 -14.746 -17.750 1.00 96.38 95 HIS A CA 1
ATOM 743 C C . HIS A 1 95 ? 1.345 -13.502 -17.990 1.00 96.38 95 HIS A C 1
ATOM 745 O O . HIS A 1 95 ? 1.866 -12.393 -17.888 1.00 96.38 95 HIS A O 1
ATOM 751 N N . PHE A 1 96 ? 0.068 -13.644 -18.359 1.00 98.50 96 PHE A N 1
ATOM 752 C CA . PHE A 1 96 ? -0.750 -12.532 -18.847 1.00 98.50 96 PHE A CA 1
ATOM 753 C C . PHE A 1 96 ? -1.967 -12.275 -17.966 1.00 98.50 96 PHE A C 1
ATOM 755 O O . PHE A 1 96 ? -2.690 -13.190 -17.585 1.00 98.50 96 PHE A O 1
ATOM 762 N N . ALA A 1 97 ? -2.231 -10.996 -17.703 1.00 98.12 97 ALA A N 1
ATOM 763 C CA . ALA A 1 97 ? -3.322 -10.548 -16.843 1.00 98.12 97 ALA A CA 1
ATOM 764 C C . ALA A 1 97 ? -4.717 -10.980 -17.337 1.00 98.12 97 ALA A C 1
ATOM 766 O O . ALA A 1 97 ? -5.634 -11.120 -16.540 1.00 98.12 97 ALA A O 1
ATOM 767 N N . ASP A 1 98 ? -4.896 -11.179 -18.646 1.00 97.88 98 ASP A N 1
ATOM 768 C CA . ASP A 1 98 ? -6.161 -11.630 -19.242 1.00 97.88 98 ASP A CA 1
ATOM 769 C C . ASP A 1 98 ? -6.377 -13.154 -19.211 1.00 97.88 98 ASP A C 1
ATOM 771 O O . ASP A 1 98 ? -7.413 -13.627 -19.672 1.00 97.88 98 ASP A O 1
ATOM 775 N N . GLU A 1 99 ? -5.420 -13.915 -18.679 1.00 98.12 99 GLU A N 1
ATOM 776 C CA . GLU A 1 99 ? -5.447 -15.383 -18.610 1.00 98.12 99 GLU A CA 1
ATOM 777 C C . GLU A 1 99 ? -5.571 -15.916 -17.167 1.00 98.12 99 GLU A C 1
ATOM 779 O O . GLU A 1 99 ? -5.435 -17.118 -16.936 1.00 98.12 99 GLU A O 1
ATOM 784 N N . VAL A 1 100 ? -5.813 -15.035 -16.193 1.00 97.94 100 VAL A N 1
ATOM 785 C CA . VAL A 1 100 ? -5.908 -15.355 -14.758 1.00 97.94 100 VAL A CA 1
ATOM 786 C C . VAL A 1 100 ? -7.227 -14.861 -14.164 1.00 97.94 100 VAL A C 1
ATOM 788 O O . VAL A 1 100 ? -7.964 -14.113 -14.809 1.00 97.94 100 VAL A O 1
ATOM 791 N N . ASP A 1 101 ? -7.532 -15.279 -12.934 1.00 97.88 101 ASP A N 1
ATOM 792 C CA . ASP A 1 101 ? -8.699 -14.773 -12.212 1.00 97.88 101 ASP A CA 1
ATOM 793 C C . ASP A 1 101 ? -8.544 -13.272 -11.910 1.00 97.88 101 ASP A C 1
ATOM 795 O O . ASP A 1 101 ? -7.542 -12.824 -11.344 1.00 97.88 101 ASP A O 1
ATOM 799 N N . ASP A 1 102 ? -9.539 -12.476 -12.312 1.00 96.75 102 ASP A N 1
ATOM 800 C CA . ASP A 1 102 ? -9.466 -11.016 -12.203 1.00 96.75 102 ASP A CA 1
ATOM 801 C C . ASP A 1 102 ? -9.525 -10.562 -10.734 1.00 96.75 102 ASP A C 1
ATOM 803 O O . ASP A 1 102 ? -8.877 -9.580 -10.370 1.00 96.75 102 ASP A O 1
ATOM 807 N N . CYS A 1 103 ? -10.241 -11.287 -9.866 1.00 97.81 103 CYS A N 1
ATOM 808 C CA . CYS A 1 103 ? -10.330 -10.959 -8.444 1.00 97.81 103 CYS A CA 1
ATOM 809 C C . CYS A 1 103 ? -8.990 -11.191 -7.735 1.00 97.81 103 CYS A C 1
ATOM 811 O O . CYS A 1 103 ? -8.546 -10.312 -6.994 1.00 97.81 103 CYS A O 1
ATOM 813 N N . GLU A 1 104 ? -8.334 -12.329 -7.979 1.00 98.00 104 GLU A N 1
ATOM 814 C CA . GLU A 1 104 ? -6.999 -12.624 -7.441 1.00 98.00 104 GLU A CA 1
ATOM 815 C C . GLU A 1 104 ? -5.965 -11.605 -7.929 1.00 98.00 104 GLU A C 1
ATOM 817 O O . GLU A 1 104 ? -5.249 -11.001 -7.127 1.00 98.00 104 GLU A O 1
ATOM 822 N N . LEU A 1 105 ? -5.945 -11.335 -9.237 1.00 98.50 105 LEU A N 1
ATOM 823 C CA . LEU A 1 105 ? -5.023 -10.377 -9.840 1.00 98.50 105 LEU A CA 1
ATOM 824 C C . LEU A 1 105 ? -5.147 -8.982 -9.213 1.00 98.50 105 LEU A C 1
ATOM 826 O O . LEU A 1 105 ? -4.140 -8.347 -8.891 1.00 98.50 105 LEU A O 1
ATOM 830 N N . TRP A 1 106 ? -6.375 -8.487 -9.037 1.00 98.38 106 TRP A N 1
ATOM 831 C CA . TRP A 1 106 ? -6.596 -7.175 -8.434 1.00 98.38 106 TRP A CA 1
ATOM 832 C C . TRP A 1 106 ? -6.308 -7.147 -6.937 1.00 98.38 106 TRP A C 1
ATOM 834 O O . TRP A 1 106 ? -5.843 -6.113 -6.452 1.00 98.38 106 TRP A O 1
ATOM 844 N N . ALA A 1 107 ? -6.549 -8.246 -6.215 1.00 98.38 107 ALA A N 1
ATOM 845 C CA . ALA A 1 107 ? -6.180 -8.369 -4.809 1.00 98.38 107 ALA A CA 1
ATOM 846 C C . ALA A 1 107 ? -4.659 -8.243 -4.624 1.00 98.38 107 ALA A C 1
ATOM 848 O O . ALA A 1 107 ? -4.211 -7.463 -3.782 1.00 98.38 107 ALA A O 1
ATOM 849 N N . GLU A 1 108 ? -3.871 -8.912 -5.466 1.00 98.69 108 GLU A N 1
ATOM 850 C CA . GLU A 1 108 ? -2.409 -8.826 -5.415 1.00 98.69 108 GLU A CA 1
ATOM 851 C C . GLU A 1 108 ? -1.881 -7.471 -5.905 1.00 98.69 108 GLU A C 1
ATOM 853 O O . GLU A 1 108 ? -0.951 -6.918 -5.316 1.00 98.69 108 GLU A O 1
ATOM 858 N N . ALA A 1 109 ? -2.498 -6.873 -6.930 1.00 98.75 109 ALA A N 1
ATOM 859 C CA . ALA A 1 109 ? -2.105 -5.550 -7.419 1.00 98.75 109 ALA A CA 1
ATOM 860 C C . ALA A 1 109 ? -2.312 -4.448 -6.372 1.00 98.75 109 ALA A C 1
ATOM 862 O O . ALA A 1 109 ? -1.425 -3.619 -6.156 1.00 98.75 109 ALA A O 1
ATOM 863 N N . ILE A 1 110 ? -3.467 -4.434 -5.695 1.00 98.62 110 ILE A N 1
ATOM 864 C CA . ILE A 1 110 ? -3.718 -3.432 -4.656 1.00 98.62 110 ILE A CA 1
ATOM 865 C C . ILE A 1 110 ? -2.869 -3.690 -3.409 1.00 98.62 110 ILE A C 1
ATOM 867 O O . ILE A 1 110 ? -2.406 -2.729 -2.796 1.00 98.62 110 ILE A O 1
ATOM 871 N N . LYS A 1 111 ? -2.607 -4.957 -3.059 1.00 98.81 111 LYS A N 1
ATOM 872 C CA . LYS A 1 111 ? -1.703 -5.314 -1.958 1.00 98.81 111 LYS A CA 1
ATOM 873 C C . LYS A 1 111 ? -0.277 -4.842 -2.229 1.00 98.81 111 LYS A C 1
ATOM 875 O O . LYS A 1 111 ? 0.330 -4.222 -1.355 1.00 98.81 111 LYS A O 1
ATOM 880 N N . TYR A 1 112 ? 0.221 -5.053 -3.446 1.00 98.75 112 TYR A N 1
ATOM 881 C CA . TYR A 1 112 ? 1.521 -4.554 -3.893 1.00 98.75 112 TYR A CA 1
ATOM 882 C C . TYR A 1 112 ? 1.596 -3.022 -3.791 1.00 98.75 112 TYR A C 1
ATOM 884 O O . TYR A 1 112 ? 2.509 -2.474 -3.172 1.00 98.75 112 TYR A O 1
ATOM 892 N N . PHE A 1 113 ? 0.587 -2.316 -4.313 1.00 98.62 113 PHE A N 1
ATOM 893 C CA . PHE A 1 113 ? 0.535 -0.856 -4.233 1.00 98.62 113 PHE A CA 1
ATOM 894 C C . PHE A 1 113 ? 0.500 -0.355 -2.782 1.00 98.62 113 PHE A C 1
ATOM 896 O O . PHE A 1 113 ? 1.294 0.514 -2.413 1.00 98.62 113 PHE A O 1
ATOM 903 N N . ALA A 1 114 ? -0.393 -0.908 -1.956 1.00 98.31 114 ALA A N 1
ATOM 904 C CA . ALA A 1 114 ? -0.626 -0.454 -0.588 1.00 98.31 114 ALA A CA 1
ATOM 905 C C . ALA A 1 114 ? 0.638 -0.510 0.275 1.00 98.31 114 ALA A C 1
ATOM 907 O O . ALA A 1 114 ? 0.876 0.408 1.058 1.00 98.31 114 ALA A O 1
ATOM 908 N N . ASN A 1 115 ? 1.447 -1.557 0.106 1.00 98.44 115 ASN A N 1
ATOM 909 C CA . ASN A 1 115 ? 2.584 -1.843 0.978 1.00 98.44 115 ASN A CA 1
ATOM 910 C C . ASN A 1 115 ? 3.927 -1.310 0.455 1.00 98.44 115 ASN A C 1
ATOM 912 O O . ASN A 1 115 ? 4.898 -1.291 1.201 1.00 98.44 115 ASN A O 1
ATOM 916 N N . ILE A 1 116 ? 4.008 -0.863 -0.803 1.00 97.94 116 ILE A N 1
ATOM 917 C CA . ILE A 1 116 ? 5.278 -0.406 -1.403 1.00 97.94 116 ILE A CA 1
ATOM 918 C C . ILE A 1 116 ? 5.176 1.036 -1.906 1.00 97.94 116 ILE A C 1
ATOM 920 O O . ILE A 1 116 ? 6.096 1.837 -1.736 1.00 97.94 116 ILE A O 1
ATOM 924 N N . LEU A 1 117 ? 4.055 1.385 -2.537 1.00 97.50 117 LEU A N 1
ATOM 925 C CA . LEU A 1 117 ? 3.941 2.582 -3.369 1.00 97.50 117 LEU A CA 1
ATOM 926 C C . LEU A 1 117 ? 3.162 3.727 -2.718 1.00 97.50 117 LEU A C 1
ATOM 928 O O . LEU A 1 117 ? 3.324 4.875 -3.136 1.00 97.50 117 LEU A O 1
ATOM 932 N N . THR A 1 118 ? 2.387 3.452 -1.665 1.00 97.38 118 THR A N 1
ATOM 933 C CA . THR A 1 118 ? 1.623 4.463 -0.910 1.00 97.38 118 THR A CA 1
ATOM 934 C C . THR A 1 118 ? 2.443 5.700 -0.492 1.00 97.38 118 THR A C 1
ATOM 936 O O . THR A 1 118 ? 1.952 6.815 -0.693 1.00 97.38 118 THR A O 1
ATOM 939 N N . PRO A 1 119 ? 3.703 5.593 -0.009 1.00 96.56 119 PRO A N 1
ATOM 940 C CA . PRO A 1 119 ? 4.503 6.779 0.325 1.00 96.56 119 PRO A CA 1
ATOM 941 C C . PRO A 1 119 ? 4.764 7.725 -0.857 1.00 96.56 119 PRO A C 1
ATOM 943 O O . PRO A 1 119 ? 5.122 8.888 -0.652 1.00 96.56 119 PRO A O 1
ATOM 946 N N . PHE A 1 120 ? 4.620 7.229 -2.088 1.00 96.56 120 PHE A N 1
ATOM 947 C CA . PHE A 1 120 ? 5.017 7.892 -3.327 1.00 96.56 120 PHE A CA 1
ATOM 948 C C . PHE A 1 120 ? 3.827 8.318 -4.195 1.00 96.56 120 PHE A C 1
ATOM 950 O O . PHE A 1 120 ? 4.029 8.713 -5.341 1.00 96.56 120 PHE A O 1
ATOM 957 N N . CYS A 1 121 ? 2.594 8.298 -3.673 1.00 96.38 121 CYS A N 1
ATOM 958 C CA . CYS A 1 121 ? 1.377 8.681 -4.405 1.00 96.38 121 CYS A CA 1
ATOM 959 C C . CYS A 1 121 ? 1.516 10.003 -5.192 1.00 96.38 121 CYS A C 1
ATOM 961 O O . CYS A 1 121 ? 1.150 10.084 -6.366 1.00 96.38 121 CYS A O 1
ATOM 963 N N . GLY A 1 122 ? 2.106 11.042 -4.585 1.00 95.94 122 GLY A N 1
ATOM 964 C CA . GLY A 1 122 ? 2.334 12.325 -5.264 1.00 95.94 122 GLY A CA 1
ATOM 965 C C . GLY A 1 122 ? 3.317 12.225 -6.439 1.00 95.94 122 GLY A C 1
ATOM 966 O O . GLY A 1 122 ? 3.090 12.808 -7.502 1.00 95.94 122 GLY A O 1
ATOM 967 N N . GLN A 1 123 ? 4.398 11.461 -6.273 1.00 96.50 123 GLN A N 1
ATOM 968 C CA . GLN A 1 123 ? 5.380 11.184 -7.321 1.00 96.50 123 GLN A CA 1
ATOM 969 C C . GLN A 1 123 ? 4.775 10.336 -8.440 1.00 96.50 123 GLN A C 1
ATOM 971 O O . GLN A 1 123 ? 5.043 10.620 -9.604 1.00 96.50 123 GLN A O 1
ATOM 976 N N . ILE A 1 124 ? 3.927 9.358 -8.114 1.00 97.00 124 ILE A N 1
ATOM 977 C CA . ILE A 1 124 ? 3.232 8.509 -9.088 1.00 97.00 124 ILE A CA 1
ATOM 978 C C . ILE A 1 124 ? 2.356 9.354 -10.010 1.00 97.00 124 ILE A C 1
ATOM 980 O O . ILE A 1 124 ? 2.529 9.292 -11.226 1.00 97.00 124 ILE A O 1
ATOM 984 N N . ILE A 1 125 ? 1.492 10.212 -9.454 1.00 97.50 125 ILE A N 1
ATOM 985 C CA . ILE A 1 125 ? 0.642 11.113 -10.253 1.00 97.50 125 ILE A CA 1
ATOM 986 C C . ILE A 1 125 ? 1.504 11.996 -11.161 1.00 97.50 125 ILE A C 1
ATOM 988 O O . ILE A 1 125 ? 1.248 12.108 -12.361 1.00 97.50 125 ILE A O 1
ATOM 992 N N . LYS A 1 126 ? 2.565 12.595 -10.607 1.00 97.81 126 LYS A N 1
ATOM 993 C CA . LYS A 1 126 ? 3.492 13.431 -11.375 1.00 97.81 126 LYS A CA 1
ATOM 994 C C . LYS A 1 126 ? 4.142 12.651 -12.523 1.00 97.81 126 LYS A C 1
ATOM 996 O O . LYS A 1 126 ? 4.173 13.153 -13.642 1.00 97.81 126 LYS A O 1
ATOM 1001 N N . LYS A 1 127 ? 4.629 11.433 -12.271 1.00 97.38 127 LYS A N 1
ATOM 1002 C CA . LYS A 1 127 ? 5.319 10.602 -13.268 1.00 97.38 127 LYS A CA 1
ATOM 1003 C C . LYS A 1 127 ? 4.395 10.075 -14.354 1.00 97.38 127 LYS A C 1
ATOM 1005 O O . LYS A 1 127 ? 4.798 10.068 -15.513 1.00 97.38 127 LYS A O 1
ATOM 1010 N N . ILE A 1 128 ? 3.162 9.711 -14.011 1.00 97.38 128 ILE A N 1
ATOM 1011 C CA . ILE A 1 128 ? 2.145 9.341 -15.001 1.00 97.38 128 ILE A CA 1
ATOM 1012 C C . ILE A 1 128 ? 1.855 10.533 -15.926 1.00 97.38 128 ILE A C 1
ATOM 1014 O O . ILE A 1 128 ? 1.870 10.372 -17.144 1.00 97.38 128 ILE A O 1
ATOM 1018 N N . ASN A 1 129 ? 1.687 11.741 -15.375 1.00 97.62 129 ASN A N 1
ATOM 1019 C CA . ASN A 1 129 ? 1.456 12.950 -16.173 1.00 97.62 129 ASN A CA 1
ATOM 1020 C C . ASN A 1 129 ? 2.666 13.328 -17.048 1.00 97.62 129 ASN A C 1
ATOM 1022 O O . ASN A 1 129 ? 2.493 13.685 -18.211 1.00 97.62 129 ASN A O 1
ATOM 1026 N N . GLU A 1 130 ? 3.890 13.228 -16.515 1.00 97.75 130 GLU A N 1
ATOM 1027 C CA . GLU A 1 130 ? 5.127 13.436 -17.284 1.00 97.75 130 GLU A CA 1
ATOM 1028 C C . GLU A 1 130 ? 5.228 12.454 -18.457 1.00 97.75 130 GLU A C 1
ATOM 1030 O O . GLU A 1 130 ? 5.515 12.873 -19.576 1.00 97.75 130 GLU A O 1
ATOM 1035 N N . TYR A 1 131 ? 4.961 11.165 -18.222 1.00 97.38 131 TYR A N 1
ATOM 1036 C CA . TYR A 1 131 ? 4.985 10.149 -19.273 1.00 97.38 131 TYR A CA 1
ATOM 1037 C C . TYR A 1 131 ? 3.900 10.407 -20.328 1.00 97.38 131 TYR A C 1
ATOM 1039 O O . TYR A 1 131 ? 4.180 10.361 -21.526 1.00 97.38 131 TYR A O 1
ATOM 1047 N N . ALA A 1 132 ? 2.680 10.748 -19.904 1.00 96.50 132 ALA A N 1
ATOM 1048 C CA . ALA A 1 132 ? 1.585 11.085 -20.811 1.00 96.50 132 ALA A CA 1
ATOM 1049 C C . ALA A 1 132 ? 1.930 12.281 -21.718 1.00 96.50 132 ALA A C 1
ATOM 1051 O O . ALA A 1 132 ? 1.652 12.246 -22.917 1.00 96.50 132 ALA A O 1
ATOM 1052 N N . ALA A 1 133 ? 2.604 13.306 -21.182 1.00 97.69 133 ALA A N 1
ATOM 1053 C CA . ALA A 1 133 ? 3.034 14.481 -21.942 1.00 97.69 133 ALA A CA 1
ATOM 1054 C C . ALA A 1 133 ? 4.085 14.172 -23.028 1.00 97.69 133 ALA A C 1
ATOM 1056 O O . ALA A 1 133 ? 4.216 14.939 -23.981 1.00 97.69 133 ALA A O 1
ATOM 1057 N N . LEU A 1 134 ? 4.811 13.050 -22.927 1.00 96.62 134 LEU A N 1
ATOM 1058 C CA . LEU A 1 134 ? 5.735 12.595 -23.975 1.00 96.62 134 LEU A CA 1
ATOM 1059 C C . LEU A 1 134 ? 5.009 12.043 -25.209 1.00 96.62 134 LEU A C 1
ATOM 1061 O O . LEU A 1 134 ? 5.632 11.891 -26.262 1.00 96.62 134 LEU A O 1
ATOM 1065 N N . GLY A 1 135 ? 3.719 11.708 -25.085 1.00 96.25 135 GLY A N 1
ATOM 1066 C CA . GLY A 1 135 ? 2.933 11.128 -26.171 1.00 96.25 135 GLY A CA 1
ATOM 1067 C C . GLY A 1 135 ? 3.446 9.756 -26.615 1.00 96.25 135 GLY A C 1
ATOM 1068 O O . GLY A 1 135 ? 3.411 9.447 -27.804 1.00 96.25 135 GLY A O 1
ATOM 1069 N N . TRP A 1 136 ? 3.983 8.950 -25.691 1.00 96.69 136 TRP A N 1
ATOM 1070 C CA . TRP A 1 136 ? 4.441 7.585 -25.971 1.00 96.69 136 TRP A CA 1
ATOM 1071 C C . TRP A 1 136 ? 3.295 6.597 -25.715 1.00 96.69 136 TRP A C 1
ATOM 1073 O O . TRP A 1 136 ? 2.989 6.320 -24.556 1.00 96.69 136 TRP A O 1
ATOM 1083 N N . PRO A 1 137 ? 2.616 6.086 -26.759 1.00 96.88 137 PRO A N 1
ATOM 1084 C CA . PRO A 1 137 ? 1.518 5.148 -26.565 1.00 96.88 137 PRO A CA 1
ATOM 1085 C C . PRO A 1 137 ? 2.055 3.781 -26.137 1.00 96.88 137 PRO A C 1
ATOM 1087 O O . PRO A 1 137 ? 3.059 3.326 -26.665 1.00 96.88 137 PRO A O 1
ATOM 1090 N N . PHE A 1 138 ? 1.356 3.070 -25.262 1.00 97.69 138 PHE A N 1
ATOM 1091 C CA . PHE A 1 138 ? 1.663 1.671 -24.970 1.00 97.69 138 PHE A CA 1
ATOM 1092 C C . PHE A 1 138 ? 0.421 0.803 -25.165 1.00 97.69 138 PHE A C 1
ATOM 1094 O O . PHE A 1 138 ? -0.698 1.207 -24.856 1.00 97.69 138 PHE A O 1
ATOM 1101 N N . GLU A 1 139 ? 0.633 -0.398 -25.687 1.00 98.38 139 GLU A N 1
ATOM 1102 C CA . GLU A 1 139 ? -0.378 -1.455 -25.798 1.00 98.38 139 GLU A CA 1
ATOM 1103 C C . GLU A 1 139 ? -0.073 -2.615 -24.841 1.00 98.38 139 GLU A C 1
ATOM 1105 O O . GLU A 1 139 ? -0.935 -3.455 -24.593 1.00 98.38 139 GLU A O 1
ATOM 1110 N N . MET A 1 140 ? 1.118 -2.615 -24.230 1.00 98.69 140 MET A N 1
ATOM 1111 C CA . MET A 1 140 ? 1.531 -3.603 -23.242 1.00 98.69 140 MET A CA 1
ATOM 1112 C C . MET A 1 140 ? 2.383 -2.972 -22.136 1.00 98.69 140 MET A C 1
ATOM 1114 O O . MET A 1 140 ? 3.282 -2.179 -22.424 1.00 98.69 140 MET A O 1
ATOM 1118 N N . ILE A 1 141 ? 2.131 -3.357 -20.883 1.00 98.88 141 ILE A N 1
ATOM 1119 C CA . ILE A 1 141 ? 2.996 -3.046 -19.737 1.00 98.88 141 ILE A CA 1
ATOM 1120 C C . ILE A 1 141 ? 3.560 -4.354 -19.178 1.00 98.88 141 ILE A C 1
ATOM 1122 O O . ILE A 1 141 ? 2.805 -5.246 -18.788 1.00 98.88 141 ILE A O 1
ATOM 1126 N N . CYS A 1 142 ? 4.886 -4.443 -19.125 1.00 98.75 142 CYS A N 1
ATOM 1127 C CA . CYS A 1 142 ? 5.651 -5.574 -18.616 1.00 98.75 142 CYS A CA 1
ATOM 1128 C C . CYS A 1 142 ? 6.345 -5.176 -17.300 1.00 98.75 142 CYS A C 1
ATOM 1130 O O . CYS A 1 142 ? 7.441 -4.598 -17.352 1.00 98.75 142 CYS A O 1
ATOM 1132 N N . PRO A 1 143 ? 5.726 -5.444 -16.136 1.00 98.56 143 PRO A N 1
ATOM 1133 C CA . PRO A 1 143 ? 6.367 -5.227 -14.844 1.00 98.56 143 PRO A CA 1
ATOM 1134 C C . PRO A 1 143 ? 7.444 -6.287 -14.557 1.00 98.56 143 PRO A C 1
ATOM 1136 O O . PRO A 1 143 ? 7.532 -7.310 -15.238 1.00 98.56 143 PRO A O 1
ATOM 1139 N N . SER A 1 144 ? 8.272 -6.053 -13.537 1.00 97.94 144 SER A N 1
ATOM 1140 C CA . SER A 1 144 ? 9.265 -7.014 -13.031 1.00 97.94 144 SER A CA 1
ATOM 1141 C C . SER A 1 144 ? 8.636 -8.154 -12.223 1.00 97.94 144 SER A C 1
ATOM 1143 O O . SER A 1 144 ? 9.245 -9.216 -12.088 1.00 97.94 144 SER A O 1
ATOM 1145 N N . HIS A 1 145 ? 7.418 -7.951 -11.715 1.00 98.38 145 HIS A N 1
ATOM 1146 C CA . HIS A 1 145 ? 6.695 -8.906 -10.885 1.00 98.38 145 HIS A CA 1
ATOM 1147 C C . HIS A 1 145 ? 5.286 -9.174 -11.405 1.00 98.38 145 HIS A C 1
ATOM 1149 O O . HIS A 1 145 ? 4.548 -8.241 -11.727 1.00 98.38 145 HIS A O 1
ATOM 1155 N N . GLY A 1 146 ? 4.889 -10.446 -11.375 1.00 98.19 146 GLY A N 1
ATOM 1156 C CA . GLY A 1 146 ? 3.514 -10.858 -11.628 1.00 98.19 146 GLY A CA 1
ATOM 1157 C C . GLY A 1 146 ? 3.171 -10.924 -13.109 1.00 98.19 146 GLY A C 1
ATOM 1158 O O . GLY A 1 146 ? 3.947 -11.440 -13.916 1.00 98.19 146 GLY A O 1
ATOM 1159 N N . MET A 1 147 ? 1.969 -10.461 -13.447 1.00 98.25 147 MET A N 1
ATOM 1160 C CA . MET A 1 147 ? 1.374 -10.640 -14.767 1.00 98.25 147 MET A CA 1
ATOM 1161 C C . MET A 1 147 ? 1.659 -9.455 -15.695 1.00 98.25 147 MET A C 1
ATOM 1163 O O . MET A 1 147 ? 1.700 -8.295 -15.287 1.00 98.25 147 MET A O 1
ATOM 1167 N N . ILE A 1 148 ? 1.789 -9.748 -16.987 1.00 98.81 148 ILE A N 1
ATOM 1168 C CA . ILE A 1 148 ? 1.922 -8.762 -18.060 1.00 98.81 148 ILE A CA 1
ATOM 1169 C C . ILE A 1 148 ? 0.541 -8.222 -18.438 1.00 98.81 148 ILE A C 1
ATOM 1171 O O . ILE A 1 148 ? -0.383 -8.973 -18.771 1.00 98.81 148 ILE A O 1
ATOM 1175 N N . TRP A 1 149 ? 0.419 -6.897 -18.484 1.00 98.69 149 TRP A N 1
ATOM 1176 C CA . TRP A 1 149 ? -0.789 -6.204 -18.920 1.00 98.69 149 TRP A CA 1
ATOM 1177 C C . TRP A 1 149 ? -0.773 -6.017 -20.438 1.00 98.69 149 TRP A C 1
ATOM 1179 O O . TRP A 1 149 ? -0.322 -4.985 -20.926 1.00 98.69 149 TRP A O 1
ATOM 1189 N N . ARG A 1 150 ? -1.255 -7.002 -21.204 1.00 97.88 150 ARG A N 1
ATOM 1190 C CA . ARG A 1 150 ? -1.328 -6.910 -22.682 1.00 97.88 150 ARG A CA 1
ATOM 1191 C C . ARG A 1 150 ? -2.700 -6.523 -23.240 1.00 97.88 150 ARG A C 1
ATOM 1193 O O . ARG A 1 150 ? -2.808 -6.153 -24.403 1.00 97.88 150 ARG A O 1
ATOM 1200 N N . LYS A 1 151 ? -3.764 -6.632 -22.436 1.00 96.81 151 LYS A N 1
ATOM 1201 C CA . LYS A 1 151 ? -5.135 -6.284 -22.831 1.00 96.81 151 LYS A CA 1
ATOM 1202 C C . LYS A 1 151 ? -5.647 -5.148 -21.957 1.00 96.81 151 LYS A C 1
ATOM 1204 O O . LYS A 1 151 ? -5.817 -5.318 -20.755 1.00 96.81 151 LYS A O 1
ATOM 1209 N N . ASN A 1 152 ? -5.904 -3.999 -22.583 1.00 95.88 152 ASN A N 1
ATOM 1210 C CA . ASN A 1 152 ? -6.284 -2.754 -21.910 1.00 95.88 152 ASN A CA 1
ATOM 1211 C C . ASN A 1 152 ? -5.328 -2.374 -20.751 1.00 95.88 152 ASN A C 1
ATOM 1213 O O . ASN A 1 152 ? -5.768 -2.276 -19.604 1.00 95.88 152 ASN A O 1
ATOM 1217 N N . PRO A 1 153 ? -4.025 -2.151 -21.016 1.00 97.75 153 PRO A N 1
ATOM 1218 C CA . PRO A 1 153 ? -3.051 -1.810 -19.972 1.00 97.75 153 PRO A CA 1
ATOM 1219 C C . PRO A 1 153 ? -3.380 -0.520 -19.209 1.00 97.75 153 PRO A C 1
ATOM 1221 O O . PRO A 1 153 ? -2.932 -0.345 -18.081 1.00 97.75 153 PRO A O 1
ATOM 1224 N N . ASN A 1 154 ? -4.199 0.376 -19.769 1.00 97.88 154 ASN A N 1
ATOM 1225 C CA . ASN A 1 154 ? -4.619 1.591 -19.069 1.00 97.88 154 ASN A CA 1
ATOM 1226 C C . ASN A 1 154 ? -5.393 1.298 -17.777 1.00 97.88 154 ASN A C 1
ATOM 1228 O O . ASN A 1 154 ? -5.325 2.102 -16.853 1.00 97.88 154 ASN A O 1
ATOM 1232 N N . ARG A 1 155 ? -6.032 0.124 -17.649 1.00 97.75 155 ARG A N 1
ATOM 1233 C CA . ARG A 1 155 ? -6.786 -0.249 -16.441 1.00 97.75 155 ARG A CA 1
ATOM 1234 C C . ARG A 1 155 ? -5.940 -0.192 -15.161 1.00 97.75 155 ARG A C 1
ATOM 1236 O O . ARG A 1 155 ? -6.432 0.231 -14.120 1.00 97.75 155 ARG A O 1
ATOM 1243 N N . ILE A 1 156 ? -4.666 -0.599 -15.220 1.00 98.50 156 ILE A N 1
ATOM 1244 C CA . ILE A 1 156 ? -3.779 -0.558 -14.046 1.00 98.50 156 ILE A CA 1
ATOM 1245 C C . ILE A 1 156 ? -3.244 0.859 -13.797 1.00 98.50 156 ILE A C 1
ATOM 1247 O O . ILE A 1 156 ? -3.087 1.262 -12.647 1.00 98.50 156 ILE A O 1
ATOM 1251 N N . VAL A 1 157 ? -3.051 1.656 -14.853 1.00 98.44 157 VAL A N 1
ATOM 1252 C CA . VAL A 1 157 ? -2.659 3.071 -14.742 1.00 98.44 157 VAL A CA 1
ATOM 1253 C C . VAL A 1 157 ? -3.765 3.889 -14.073 1.00 98.44 157 VAL A C 1
ATOM 1255 O O . VAL A 1 157 ? -3.496 4.657 -13.151 1.00 98.44 157 VAL A O 1
ATOM 1258 N N . GLU A 1 158 ? -5.017 3.679 -14.482 1.00 98.25 158 GLU A N 1
ATOM 1259 C CA . GLU A 1 158 ? -6.202 4.289 -13.872 1.00 98.25 158 GLU A CA 1
ATOM 1260 C C . GLU A 1 158 ? -6.318 3.927 -12.389 1.00 98.25 158 GLU A C 1
ATOM 1262 O O . GLU A 1 158 ? -6.565 4.805 -11.561 1.00 98.25 158 GLU A O 1
ATOM 1267 N N . LYS A 1 159 ? -6.057 2.664 -12.029 1.00 98.00 159 LYS A N 1
ATOM 1268 C CA . LYS A 1 159 ? -6.041 2.231 -10.627 1.00 98.00 159 LYS A CA 1
ATOM 1269 C C . LYS A 1 159 ? -4.919 2.863 -9.818 1.00 98.00 159 LYS A C 1
ATOM 1271 O O . LYS A 1 159 ? -5.170 3.319 -8.709 1.00 98.00 159 LYS A O 1
ATOM 1276 N N . TYR A 1 160 ? -3.720 2.990 -10.379 1.00 98.25 160 TYR A N 1
ATOM 1277 C CA . TYR A 1 160 ? -2.633 3.723 -9.727 1.00 98.25 160 TYR A CA 1
ATOM 1278 C C . TYR A 1 160 ? -3.006 5.190 -9.485 1.00 98.25 160 TYR A C 1
ATOM 1280 O O . TYR A 1 160 ? -2.720 5.710 -8.407 1.00 98.25 160 TYR A O 1
ATOM 1288 N N . LEU A 1 161 ? -3.666 5.856 -10.440 1.00 98.00 161 LEU A N 1
ATOM 1289 C CA . LEU A 1 161 ? -4.165 7.224 -10.256 1.00 98.00 161 LEU A CA 1
ATOM 1290 C C . LEU A 1 161 ? -5.251 7.298 -9.174 1.00 98.00 161 LEU A C 1
ATOM 1292 O O . LEU A 1 161 ? -5.207 8.197 -8.336 1.00 98.00 161 LEU A O 1
ATOM 1296 N N . GLU A 1 162 ? -6.193 6.353 -9.166 1.00 97.06 162 GLU A N 1
ATOM 1297 C CA . GLU A 1 162 ? -7.258 6.249 -8.163 1.00 97.06 162 GLU A CA 1
ATOM 1298 C C . GLU A 1 162 ? -6.685 6.064 -6.751 1.00 97.06 162 GLU A C 1
ATOM 1300 O O . GLU A 1 162 ? -6.987 6.848 -5.850 1.00 97.06 162 GLU A O 1
ATOM 1305 N N . TRP A 1 163 ? -5.809 5.077 -6.559 1.00 97.50 163 TRP A N 1
ATOM 1306 C CA . TRP A 1 163 ? -5.176 4.805 -5.269 1.00 97.50 163 TRP A CA 1
ATOM 1307 C C . TRP A 1 163 ? -4.269 5.956 -4.822 1.00 97.50 163 TRP A C 1
ATOM 1309 O O . TRP A 1 163 ? -4.262 6.322 -3.645 1.00 97.50 163 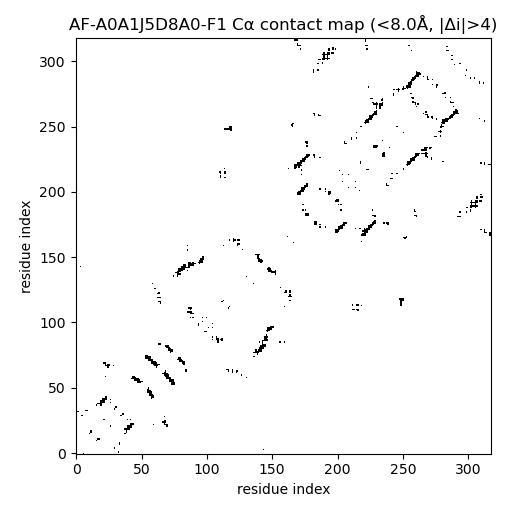TRP A O 1
ATOM 1319 N N . SER A 1 164 ? -3.570 6.603 -5.762 1.00 97.38 164 SER A N 1
ATOM 1320 C CA . SER A 1 164 ? -2.719 7.757 -5.455 1.00 97.38 164 SER A CA 1
ATOM 1321 C C . SER A 1 164 ? -3.500 9.020 -5.099 1.00 97.38 164 SER A C 1
ATOM 1323 O O . SER A 1 164 ? -2.946 9.918 -4.467 1.00 97.38 164 SER A O 1
ATOM 1325 N N . SER A 1 165 ? -4.779 9.124 -5.475 1.00 95.25 165 SER A N 1
ATOM 1326 C CA . SER A 1 165 ? -5.573 10.325 -5.200 1.00 95.25 165 SER A CA 1
ATOM 1327 C C . SER A 1 165 ? -5.983 10.445 -3.728 1.00 95.25 165 SER A C 1
ATOM 1329 O O . SER A 1 165 ? -6.566 11.455 -3.333 1.00 95.25 165 SER A O 1
ATOM 1331 N N . GLY A 1 166 ? -5.767 9.399 -2.922 1.00 91.44 166 GLY A N 1
ATOM 1332 C CA . GLY A 1 166 ? -6.272 9.319 -1.553 1.00 91.44 166 GLY A CA 1
ATOM 1333 C C . GLY A 1 166 ? -7.796 9.198 -1.478 1.00 91.44 166 GLY A C 1
ATOM 1334 O O . GLY A 1 166 ? -8.379 9.487 -0.428 1.00 91.44 166 GLY A O 1
ATOM 1335 N N . ARG A 1 167 ? -8.454 8.815 -2.586 1.00 92.06 167 ARG A N 1
ATOM 1336 C CA . ARG A 1 167 ? -9.865 8.422 -2.570 1.00 92.06 167 ARG A CA 1
ATOM 1337 C C . ARG A 1 167 ? -9.974 7.124 -1.774 1.00 92.06 167 ARG A C 1
ATOM 1339 O O . ARG A 1 167 ? -9.162 6.222 -1.936 1.00 92.06 167 ARG A O 1
ATOM 1346 N N . ALA A 1 168 ? -10.966 7.061 -0.900 1.00 94.12 168 ALA A N 1
ATOM 1347 C CA . ALA A 1 168 ? -11.210 5.917 -0.040 1.00 94.12 168 ALA A CA 1
ATOM 1348 C C . ALA A 1 168 ? -12.709 5.632 0.012 1.00 94.12 168 ALA A C 1
ATOM 1350 O O . ALA A 1 168 ? -13.531 6.550 -0.067 1.00 94.12 168 ALA A O 1
ATOM 1351 N N . GLU A 1 169 ? -13.048 4.362 0.160 1.00 95.88 169 GLU A N 1
ATOM 1352 C CA . GLU A 1 169 ? -14.406 3.894 0.369 1.00 95.88 169 GLU A CA 1
ATOM 1353 C C . GLU A 1 169 ? -14.925 4.381 1.725 1.00 95.88 169 GLU A C 1
ATOM 1355 O O . GLU A 1 169 ? -14.183 4.469 2.711 1.00 95.88 169 GLU A O 1
ATOM 1360 N N . ALA A 1 170 ? -16.225 4.667 1.791 1.00 97.44 170 ALA A N 1
ATOM 1361 C CA . ALA A 1 170 ? -16.912 4.858 3.059 1.00 97.44 170 ALA A CA 1
ATOM 1362 C C . ALA A 1 170 ? -17.003 3.496 3.767 1.00 97.44 170 ALA A C 1
ATOM 1364 O O . ALA A 1 170 ? -17.992 2.780 3.639 1.00 97.44 170 ALA A O 1
ATOM 1365 N N . SER A 1 171 ? -15.927 3.129 4.456 1.00 98.50 171 SER A N 1
ATOM 1366 C CA . SER A 1 171 ? -15.779 1.902 5.233 1.00 98.50 171 SER A CA 1
ATOM 1367 C C . SER A 1 171 ? -14.765 2.099 6.365 1.00 98.50 171 SER A C 1
ATOM 1369 O O . SER A 1 171 ? -14.033 3.100 6.404 1.00 98.50 171 SER A O 1
ATOM 1371 N N . VAL A 1 172 ? -14.756 1.167 7.323 1.00 98.88 172 VAL A N 1
ATOM 1372 C CA . VAL A 1 172 ? -13.910 1.230 8.524 1.00 98.88 172 VAL A CA 1
ATOM 1373 C C . VAL A 1 172 ? -13.057 -0.023 8.681 1.00 98.88 172 VAL A C 1
ATOM 1375 O O . VAL A 1 172 ? -13.562 -1.141 8.661 1.00 98.88 172 VAL A O 1
ATOM 1378 N N . VAL A 1 173 ? -11.765 0.152 8.935 1.00 98.81 173 VAL A N 1
ATOM 1379 C CA . VAL A 1 173 ? -10.882 -0.918 9.412 1.00 98.81 173 VAL A CA 1
ATOM 1380 C C . VAL A 1 173 ? -10.730 -0.784 10.922 1.00 98.81 173 VAL A C 1
ATOM 1382 O O . VAL A 1 173 ? -10.373 0.281 11.419 1.00 98.81 173 VAL A O 1
ATOM 1385 N N . VAL A 1 174 ? -11.012 -1.855 11.659 1.00 98.88 174 VAL A N 1
ATOM 1386 C CA . VAL A 1 174 ? -10.867 -1.935 13.115 1.00 98.88 174 VAL A CA 1
ATOM 1387 C C . VAL A 1 174 ? -9.767 -2.941 13.433 1.00 98.88 174 VAL A C 1
ATOM 1389 O O . VAL A 1 174 ? -9.924 -4.123 13.147 1.00 98.88 174 VAL A O 1
ATOM 1392 N N . VAL A 1 175 ? -8.669 -2.499 14.041 1.00 98.81 175 VAL A N 1
ATOM 1393 C CA . VAL A 1 175 ? -7.547 -3.358 14.451 1.00 98.81 175 VAL A CA 1
ATOM 1394 C C . VAL A 1 175 ? -7.433 -3.338 15.964 1.00 98.81 175 VAL A C 1
ATOM 1396 O O . VAL A 1 175 ? -7.451 -2.274 16.581 1.00 98.81 175 VAL A O 1
ATOM 1399 N N . TYR A 1 176 ? -7.312 -4.500 16.597 1.00 98.75 176 TYR A N 1
ATOM 1400 C CA . TYR A 1 176 ? -7.152 -4.544 18.045 1.0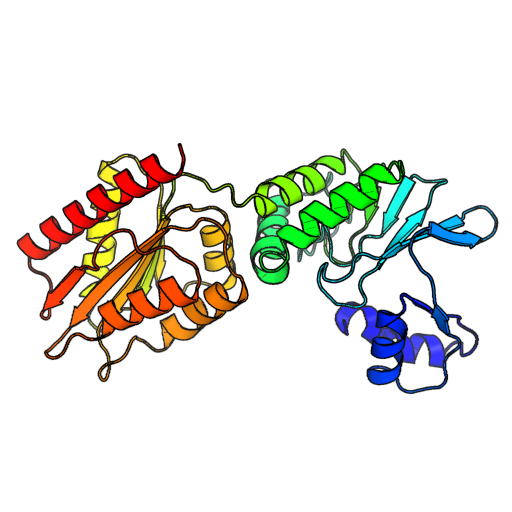0 98.75 176 TYR A CA 1
ATOM 1401 C C . TYR A 1 176 ? -6.325 -5.728 18.534 1.00 98.75 176 TYR A C 1
ATOM 1403 O O . TYR A 1 176 ? -6.163 -6.733 17.842 1.00 98.75 176 TYR A O 1
ATOM 1411 N N . ASP A 1 177 ? -5.883 -5.618 19.784 1.00 98.25 177 ASP A N 1
ATOM 1412 C CA . ASP A 1 177 ? -5.430 -6.751 20.589 1.00 98.25 177 ASP A CA 1
ATOM 1413 C C . ASP A 1 177 ? -6.085 -6.714 21.981 1.00 98.25 177 ASP A C 1
ATOM 1415 O O . ASP A 1 177 ? -6.641 -5.700 22.420 1.00 98.25 177 ASP A O 1
ATOM 1419 N N . SER A 1 178 ? -6.075 -7.841 22.687 1.00 97.56 178 SER A N 1
ATOM 1420 C CA . SER A 1 178 ? -6.625 -7.970 24.027 1.00 97.56 178 SER A CA 1
ATOM 1421 C C . SER A 1 178 ? -5.964 -9.103 24.806 1.00 97.56 178 SER A C 1
ATOM 1423 O O . SER A 1 178 ? -5.796 -10.200 24.294 1.00 97.56 178 SER A O 1
ATOM 1425 N N . ILE A 1 179 ? -5.684 -8.863 26.091 1.00 95.62 179 ILE A N 1
ATOM 1426 C CA . ILE A 1 179 ? -5.175 -9.895 27.010 1.00 95.62 179 ILE A CA 1
ATOM 1427 C C . ILE A 1 179 ? -6.347 -10.676 27.627 1.00 95.62 179 ILE A C 1
ATOM 1429 O O . ILE A 1 179 ? -6.410 -11.898 27.561 1.00 95.62 179 ILE A O 1
ATOM 1433 N N . TRP A 1 180 ? -7.326 -9.958 28.189 1.00 96.06 180 TRP A N 1
ATOM 1434 C CA . TRP A 1 180 ? -8.449 -10.538 28.945 1.00 96.06 180 TRP A CA 1
ATOM 1435 C C . TRP A 1 180 ? -9.810 -10.307 28.275 1.00 96.06 180 TRP A C 1
ATOM 1437 O O . TRP A 1 180 ? -10.834 -10.191 28.947 1.00 96.06 180 TRP A O 1
ATOM 1447 N N . LYS A 1 181 ? -9.825 -10.182 26.943 1.00 97.88 181 LYS A N 1
ATOM 1448 C CA . LYS A 1 181 ? -11.022 -9.988 26.096 1.00 97.88 181 LYS A CA 1
ATOM 1449 C C . LYS A 1 181 ? -11.854 -8.724 26.371 1.00 97.88 181 LYS A C 1
ATOM 1451 O O . LYS A 1 181 ? -12.890 -8.523 25.741 1.00 97.88 181 LYS A O 1
ATOM 1456 N N . GLY A 1 182 ? -11.438 -7.848 27.287 1.00 98.25 182 GLY A N 1
ATOM 1457 C CA . GLY A 1 182 ? -12.134 -6.588 27.568 1.00 98.25 182 GLY A CA 1
ATOM 1458 C C . GLY A 1 182 ? -12.190 -5.689 26.330 1.00 98.25 182 GLY A C 1
ATOM 1459 O O . GLY A 1 182 ? -13.270 -5.332 25.866 1.00 98.25 182 GLY A O 1
ATOM 1460 N N . THR A 1 183 ? -11.028 -5.415 25.738 1.00 98.56 183 THR A N 1
ATOM 1461 C CA . THR A 1 183 ? -10.909 -4.648 24.488 1.00 98.56 183 THR A CA 1
ATOM 1462 C C . THR A 1 183 ? -11.561 -5.354 23.302 1.00 98.56 183 THR A C 1
ATOM 1464 O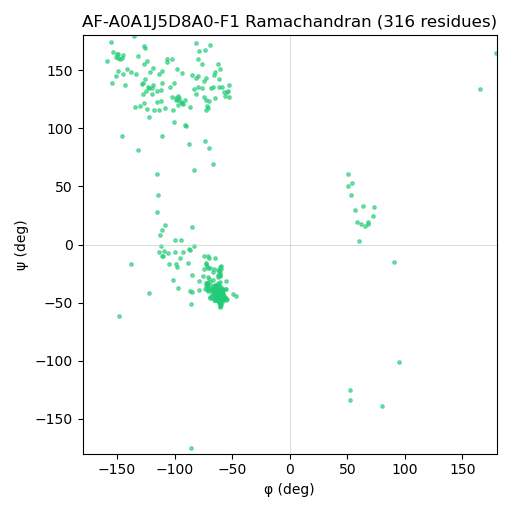 O . THR A 1 183 ? -12.173 -4.691 22.476 1.00 98.56 183 THR A O 1
ATOM 1467 N N . GLU A 1 184 ? -11.520 -6.689 23.243 1.00 98.75 184 GLU A N 1
ATOM 1468 C CA . GLU A 1 184 ? -12.252 -7.456 22.223 1.00 98.75 184 GLU A CA 1
ATOM 1469 C C . GLU A 1 184 ? -13.764 -7.193 22.293 1.00 98.75 184 GLU A C 1
ATOM 1471 O O . GLU A 1 184 ? -14.413 -6.955 21.273 1.00 98.75 184 GLU A O 1
ATOM 1476 N N . ARG A 1 185 ? -14.342 -7.207 23.501 1.00 98.75 185 ARG A N 1
ATOM 1477 C CA . ARG A 1 185 ? -15.768 -6.906 23.694 1.00 98.75 185 ARG A CA 1
ATOM 1478 C C . ARG A 1 185 ? -16.101 -5.477 23.268 1.00 98.75 185 ARG A C 1
ATOM 1480 O O . ARG A 1 185 ? -17.141 -5.278 22.643 1.00 98.75 185 ARG A O 1
ATOM 1487 N N . MET A 1 186 ? -15.213 -4.519 23.548 1.00 98.88 186 MET A N 1
ATOM 1488 C CA . MET A 1 186 ? -15.348 -3.145 23.053 1.00 98.88 186 MET A CA 1
ATOM 1489 C C . MET A 1 186 ? -15.294 -3.090 21.525 1.00 98.88 186 MET A C 1
ATOM 1491 O O . MET A 1 186 ? -16.188 -2.507 20.925 1.00 98.88 186 MET A O 1
ATOM 1495 N N . ALA A 1 187 ? -14.314 -3.741 20.888 1.00 98.88 187 ALA A N 1
ATOM 1496 C CA . ALA A 1 187 ? -14.171 -3.768 19.432 1.00 98.88 187 ALA A CA 1
ATOM 1497 C C . ALA A 1 187 ? -15.448 -4.292 18.759 1.00 98.88 187 ALA A C 1
ATOM 1499 O O . ALA A 1 187 ? -15.977 -3.660 17.848 1.00 98.88 187 ALA A O 1
ATOM 1500 N N . LYS A 1 188 ? -16.003 -5.398 19.271 1.00 98.88 188 LYS A N 1
ATOM 1501 C CA . LYS A 1 188 ? -17.262 -5.980 18.780 1.00 98.88 188 LYS A CA 1
ATOM 1502 C C . LYS A 1 188 ? -18.462 -5.051 18.986 1.00 98.88 188 LYS A C 1
ATOM 1504 O O . LYS A 1 188 ? -19.316 -4.974 18.111 1.00 98.88 188 LYS A O 1
ATOM 1509 N N . ALA A 1 189 ? -18.541 -4.344 20.113 1.00 98.94 189 ALA A N 1
ATOM 1510 C CA . ALA A 1 189 ? -19.595 -3.359 20.363 1.00 98.94 189 ALA A CA 1
ATOM 1511 C C . ALA A 1 189 ? -19.486 -2.141 19.435 1.00 98.94 189 ALA A C 1
ATOM 1513 O O . ALA A 1 189 ? -20.469 -1.738 18.824 1.00 98.94 189 ALA A O 1
ATOM 1514 N N . ILE A 1 190 ? -18.279 -1.613 19.244 1.00 98.94 190 ILE A N 1
ATOM 1515 C CA . ILE A 1 190 ? -18.005 -0.548 18.274 1.00 98.94 190 ILE A CA 1
ATOM 1516 C C . ILE A 1 190 ? -18.425 -0.990 16.866 1.00 98.94 190 ILE A C 1
ATOM 1518 O O . ILE A 1 190 ? -19.123 -0.245 16.183 1.00 98.94 190 ILE A O 1
ATOM 1522 N N . CYS A 1 191 ? -18.080 -2.216 16.460 1.00 98.88 191 CYS A N 1
ATOM 1523 C CA . CYS A 1 191 ? -18.484 -2.784 15.172 1.00 98.88 191 CYS A CA 1
ATOM 1524 C C . CYS A 1 191 ? -20.009 -2.855 15.010 1.00 98.88 191 CYS A C 1
ATOM 1526 O O . CYS A 1 191 ? -20.512 -2.430 13.977 1.00 98.88 191 CYS A O 1
ATOM 1528 N N . ARG A 1 192 ? -20.759 -3.283 16.039 1.00 98.88 192 ARG A N 1
ATOM 1529 C CA . ARG A 1 192 ? -22.238 -3.234 16.018 1.00 98.88 192 ARG A CA 1
ATOM 1530 C C . ARG A 1 192 ? -22.768 -1.812 15.829 1.00 98.88 192 ARG A C 1
ATOM 1532 O O . ARG A 1 192 ? -23.745 -1.601 15.120 1.00 98.88 192 ARG A O 1
ATOM 1539 N N . GLY A 1 193 ? -22.116 -0.827 16.445 1.00 98.88 193 GLY A N 1
ATOM 1540 C CA . GLY A 1 193 ? -22.433 0.586 16.246 1.00 98.88 193 GLY A CA 1
ATOM 1541 C C . GLY A 1 193 ? -22.224 1.054 14.805 1.00 98.88 193 GLY A C 1
ATOM 1542 O O . GLY A 1 193 ? -23.082 1.735 14.252 1.00 98.88 193 GLY A O 1
ATOM 1543 N N . ILE A 1 194 ? -21.101 0.667 14.195 1.00 98.88 194 ILE A N 1
ATOM 1544 C CA . ILE A 1 194 ? -20.769 0.972 12.795 1.00 98.88 194 ILE A CA 1
ATOM 1545 C C . ILE A 1 194 ? -21.779 0.305 11.846 1.00 98.88 194 ILE A C 1
ATOM 1547 O O . ILE A 1 194 ? -22.347 0.967 10.975 1.00 98.88 194 ILE A O 1
ATOM 1551 N N . GLU A 1 195 ? -22.058 -0.981 12.062 1.00 98.62 195 GLU A N 1
ATOM 1552 C CA . GLU A 1 195 ? -23.026 -1.773 11.296 1.00 98.62 195 GLU A CA 1
ATOM 1553 C C . GLU A 1 195 ? -24.428 -1.166 11.338 1.00 98.62 195 GLU A C 1
ATOM 1555 O O . GLU A 1 195 ? -25.098 -1.059 10.314 1.00 98.62 195 GLU A O 1
ATOM 1560 N N . ALA A 1 196 ? -24.862 -0.701 12.508 1.00 98.56 196 ALA A N 1
ATOM 1561 C CA . ALA A 1 196 ? -26.185 -0.122 12.682 1.00 98.56 196 ALA A CA 1
ATOM 1562 C C . ALA A 1 196 ? -26.359 1.257 12.019 1.00 98.56 196 ALA A C 1
ATOM 1564 O O . ALA A 1 196 ? -27.483 1.755 11.952 1.00 98.56 196 ALA A O 1
ATOM 1565 N N . GLU A 1 197 ? -25.280 1.875 11.532 1.00 98.38 197 GLU A N 1
ATOM 1566 C CA . GLU A 1 197 ? -25.334 3.031 10.630 1.00 98.38 197 GLU A CA 1
ATOM 1567 C C . GLU A 1 197 ? -25.259 2.618 9.148 1.00 98.38 197 GLU A C 1
ATOM 1569 O O . GLU A 1 197 ? -25.216 3.488 8.279 1.00 98.38 197 GLU A O 1
ATOM 1574 N N . GLY A 1 198 ? -25.235 1.318 8.835 1.00 97.94 198 GLY A N 1
ATOM 1575 C CA . GLY A 1 198 ? -25.119 0.776 7.478 1.00 97.94 198 GLY A CA 1
ATOM 1576 C C . GLY A 1 198 ? -23.727 0.943 6.865 1.00 97.94 198 GLY A C 1
ATOM 1577 O O . GLY A 1 198 ? -23.605 1.046 5.647 1.00 97.94 198 GLY A O 1
ATOM 1578 N N . MET A 1 199 ? -22.684 1.056 7.692 1.00 98.19 199 MET A N 1
ATOM 1579 C CA . MET A 1 199 ? -21.309 1.281 7.247 1.00 98.19 199 MET A CA 1
ATOM 1580 C C . MET A 1 199 ? -20.540 -0.052 7.175 1.00 98.19 199 MET A C 1
ATOM 1582 O O . MET A 1 199 ? -20.451 -0.743 8.192 1.00 98.19 199 MET A O 1
ATOM 1586 N N . PRO A 1 200 ? -19.950 -0.422 6.022 1.00 98.50 200 PRO A N 1
ATOM 1587 C CA . PRO A 1 200 ? -19.081 -1.592 5.926 1.00 98.50 200 PRO A CA 1
ATOM 1588 C C . PRO A 1 200 ? -17.852 -1.467 6.831 1.00 98.50 200 PRO A C 1
ATOM 1590 O O . PRO A 1 200 ? -17.257 -0.391 6.948 1.00 98.50 200 PRO A O 1
ATOM 1593 N N . PHE A 1 201 ? -17.427 -2.574 7.436 1.00 98.75 201 PHE A N 1
ATOM 1594 C CA . PHE A 1 201 ? -16.199 -2.612 8.221 1.00 98.75 201 PHE A CA 1
ATOM 1595 C C . PHE A 1 201 ? -15.477 -3.957 8.122 1.00 98.75 201 PHE A C 1
ATOM 1597 O O . PHE A 1 201 ? -16.078 -4.981 7.796 1.00 98.75 201 PHE A O 1
ATOM 1604 N N . LYS A 1 202 ? -14.184 -3.954 8.453 1.00 98.75 202 LYS A N 1
ATOM 1605 C CA . LYS A 1 202 ? -13.382 -5.161 8.690 1.00 98.75 202 LYS A CA 1
ATOM 1606 C C . LYS A 1 202 ? -12.762 -5.110 10.077 1.00 98.75 202 LYS A C 1
ATOM 1608 O O . LYS A 1 202 ? -12.246 -4.073 10.484 1.00 98.75 202 LYS A O 1
ATOM 1613 N N . LEU A 1 203 ? -12.824 -6.228 10.794 1.00 98.81 203 LEU A N 1
ATOM 1614 C CA . LEU A 1 203 ? -12.293 -6.375 12.147 1.00 98.81 203 LEU A CA 1
ATOM 1615 C C . LEU A 1 203 ? -11.094 -7.326 12.132 1.00 98.81 203 LEU A C 1
ATOM 1617 O O . LEU A 1 203 ? -11.229 -8.482 11.739 1.00 98.81 203 LEU A O 1
ATOM 1621 N N . PHE A 1 204 ? -9.952 -6.851 12.617 1.00 98.75 204 PHE A N 1
ATOM 1622 C CA . PHE A 1 204 ? -8.699 -7.589 12.672 1.00 98.75 204 PHE A CA 1
ATOM 1623 C C . PHE A 1 204 ? -8.206 -7.734 14.106 1.00 98.75 204 PHE A C 1
ATOM 1625 O O . PHE A 1 204 ? -8.089 -6.757 14.849 1.00 98.75 204 PHE A O 1
ATOM 1632 N N . TYR A 1 205 ? -7.881 -8.972 14.465 1.00 98.31 205 TYR A N 1
ATOM 1633 C CA . TYR A 1 205 ? -7.155 -9.305 15.680 1.00 98.31 205 TYR A CA 1
ATOM 1634 C C . TYR A 1 205 ? -5.672 -9.474 15.341 1.00 98.31 205 TYR A C 1
ATOM 1636 O O . TYR A 1 205 ? -5.322 -10.336 14.532 1.00 98.31 205 TYR A O 1
ATOM 1644 N N . THR A 1 206 ? -4.796 -8.676 15.953 1.00 97.12 206 THR A N 1
ATOM 1645 C CA . THR A 1 206 ? -3.360 -8.657 15.607 1.00 97.12 206 THR A CA 1
ATOM 1646 C C . THR A 1 206 ? -2.649 -9.987 15.844 1.00 97.12 206 THR A C 1
ATOM 1648 O O . THR A 1 206 ? -1.625 -10.234 15.219 1.00 97.12 206 THR A O 1
ATOM 1651 N N . GLY A 1 207 ? -3.182 -10.856 16.710 1.00 92.81 207 GLY A N 1
ATOM 1652 C CA . GLY A 1 207 ? -2.597 -12.172 16.976 1.00 92.81 207 GLY A CA 1
ATOM 1653 C C . GLY A 1 207 ? -2.719 -13.178 15.824 1.00 92.81 207 GLY A C 1
ATOM 1654 O O . GLY A 1 207 ? -2.089 -14.228 15.893 1.00 92.81 207 GLY A O 1
ATOM 1655 N N . VAL A 1 208 ? -3.522 -12.890 14.791 1.00 95.25 208 VAL A N 1
ATOM 1656 C CA . VAL A 1 208 ? -3.695 -13.772 13.615 1.00 95.25 208 VAL A CA 1
ATOM 1657 C C . VAL A 1 208 ? -3.715 -13.036 12.274 1.00 95.25 208 VAL A C 1
ATOM 1659 O O . VAL A 1 208 ? -3.600 -13.680 11.237 1.00 95.25 208 VAL A O 1
ATOM 1662 N N . ALA A 1 209 ? -3.913 -11.717 12.270 1.00 97.38 209 ALA A N 1
ATOM 1663 C CA . ALA A 1 209 ? -3.964 -10.936 11.042 1.00 97.38 209 ALA A CA 1
ATOM 1664 C C . ALA A 1 209 ? -2.565 -10.756 10.431 1.00 97.38 209 ALA A C 1
ATOM 1666 O O . ALA A 1 209 ? -1.596 -10.508 11.151 1.00 97.38 209 ALA A O 1
ATOM 1667 N N . ASP A 1 210 ? -2.480 -10.831 9.101 1.00 98.19 210 ASP A N 1
ATOM 1668 C CA . ASP A 1 210 ? -1.293 -10.399 8.367 1.00 98.19 210 ASP A CA 1
ATOM 1669 C C . ASP A 1 210 ? -1.246 -8.868 8.294 1.00 98.19 210 ASP A C 1
ATOM 1671 O O . ASP A 1 210 ? -2.244 -8.203 8.000 1.00 98.19 210 ASP A O 1
ATOM 1675 N N . LEU A 1 211 ? -0.067 -8.303 8.552 1.00 98.06 211 LEU A N 1
ATOM 1676 C CA . LEU A 1 211 ? 0.148 -6.859 8.551 1.00 98.06 211 LEU A CA 1
ATOM 1677 C C . LEU A 1 211 ? -0.173 -6.240 7.183 1.00 98.06 211 LEU A C 1
ATOM 1679 O O . LEU A 1 211 ? -0.843 -5.208 7.1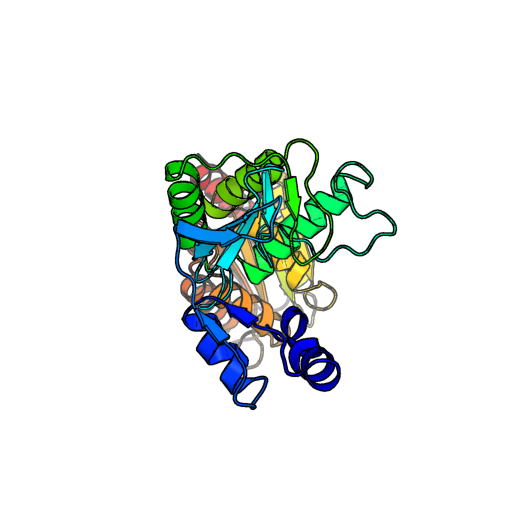17 1.00 98.06 211 LEU A O 1
ATOM 1683 N N . ASN A 1 212 ? 0.275 -6.881 6.101 1.00 98.38 212 ASN A N 1
ATOM 1684 C CA . ASN A 1 212 ? 0.163 -6.346 4.746 1.00 98.38 212 ASN A CA 1
ATOM 1685 C C . ASN A 1 212 ? -1.284 -6.393 4.246 1.00 98.38 212 ASN A C 1
ATOM 1687 O O . ASN A 1 212 ? -1.728 -5.479 3.546 1.00 98.38 212 ASN A O 1
ATOM 1691 N N . ASP A 1 213 ? -2.042 -7.420 4.634 1.00 98.44 213 ASP A N 1
ATOM 1692 C CA . ASP A 1 213 ? -3.484 -7.489 4.380 1.00 98.44 213 ASP A CA 1
ATOM 1693 C C . ASP A 1 213 ? -4.222 -6.352 5.094 1.00 98.44 213 ASP A C 1
ATOM 1695 O O . ASP A 1 213 ? -5.053 -5.673 4.489 1.00 98.44 213 ASP A O 1
ATOM 1699 N N . VAL A 1 214 ? -3.871 -6.064 6.352 1.00 98.62 214 VAL A N 1
ATOM 1700 C CA . VAL A 1 214 ? -4.461 -4.932 7.081 1.00 98.62 214 VAL A CA 1
ATOM 1701 C C . VAL A 1 214 ? -4.131 -3.604 6.403 1.00 98.62 214 VAL A C 1
ATOM 1703 O O . VAL A 1 214 ? -5.044 -2.812 6.179 1.00 98.62 214 VAL A O 1
ATOM 1706 N N . MET A 1 215 ? -2.876 -3.359 6.014 1.00 98.56 215 MET A N 1
ATOM 1707 C CA . MET A 1 215 ? -2.490 -2.130 5.301 1.00 98.56 215 MET A CA 1
ATOM 1708 C C . MET A 1 215 ? -3.204 -1.984 3.953 1.00 98.56 215 MET A C 1
ATOM 1710 O O . MET A 1 215 ? -3.609 -0.882 3.574 1.00 98.56 215 MET A O 1
ATOM 1714 N N . THR A 1 216 ? -3.444 -3.098 3.262 1.00 98.62 216 THR A N 1
ATOM 1715 C CA . THR A 1 216 ? -4.233 -3.127 2.024 1.00 98.62 216 THR A CA 1
ATOM 1716 C C . THR A 1 216 ? -5.671 -2.676 2.263 1.00 98.62 216 THR 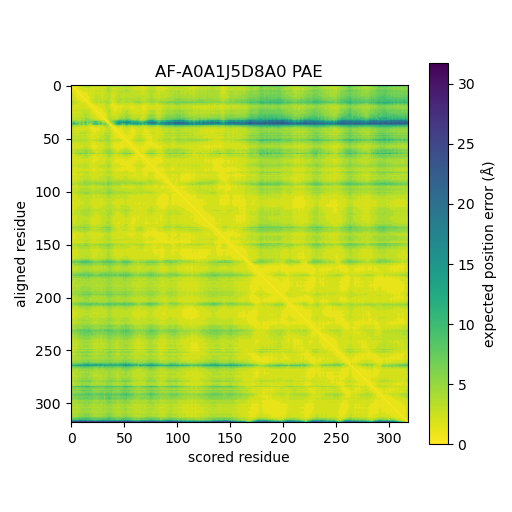A C 1
ATOM 1718 O O . THR A 1 216 ? -6.227 -1.899 1.486 1.00 98.62 216 THR A O 1
ATOM 1721 N N . GLU A 1 217 ? -6.283 -3.111 3.360 1.00 98.62 217 GLU A N 1
ATOM 1722 C CA . GLU A 1 217 ? -7.625 -2.666 3.735 1.00 98.62 217 GLU A CA 1
ATOM 1723 C C . GLU A 1 217 ? -7.643 -1.218 4.236 1.00 98.62 217 GLU A C 1
ATOM 1725 O O . GLU A 1 217 ? -8.592 -0.487 3.953 1.00 98.62 217 GLU A O 1
ATOM 1730 N N . VAL A 1 218 ? -6.581 -0.756 4.902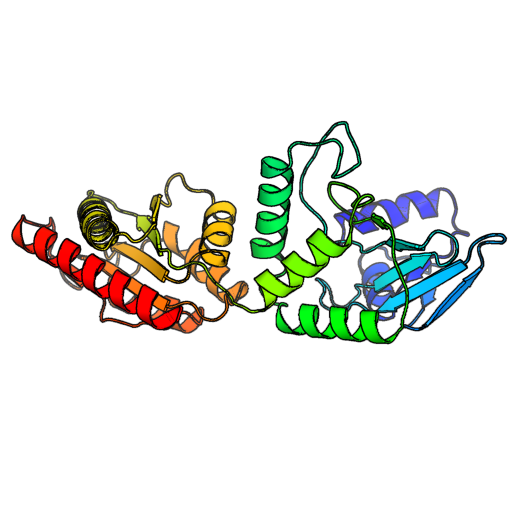 1.00 98.38 218 VAL A N 1
ATOM 1731 C CA . VAL A 1 218 ? -6.422 0.656 5.289 1.00 98.38 218 VAL A CA 1
ATOM 1732 C C . VAL A 1 218 ? -6.333 1.561 4.059 1.00 98.38 218 VAL A C 1
ATOM 1734 O O . VAL A 1 218 ? -6.909 2.652 4.072 1.00 98.38 218 VAL A O 1
ATOM 1737 N N . LEU A 1 219 ? -5.682 1.125 2.971 1.00 98.19 219 LEU A N 1
ATOM 1738 C CA . LEU A 1 219 ? -5.677 1.873 1.710 1.00 98.19 219 LEU A CA 1
ATOM 1739 C C . LEU A 1 219 ? -7.107 2.115 1.208 1.00 98.19 219 LEU A C 1
ATOM 1741 O O . LEU A 1 219 ? -7.442 3.254 0.877 1.00 98.19 219 LEU A O 1
ATOM 1745 N N . LYS A 1 220 ? -7.950 1.073 1.214 1.00 97.81 220 LYS A N 1
ATOM 1746 C CA . LYS A 1 220 ? -9.345 1.126 0.745 1.00 97.81 220 LYS A CA 1
ATOM 1747 C C . LYS A 1 220 ? -10.231 1.959 1.670 1.00 97.81 220 LYS A C 1
ATOM 1749 O O . LYS A 1 220 ? -10.990 2.797 1.196 1.00 97.81 220 LYS A O 1
ATOM 1754 N N . ALA A 1 221 ? -10.122 1.762 2.981 1.00 98.31 221 ALA A N 1
ATOM 1755 C CA . ALA A 1 221 ? -11.044 2.331 3.959 1.00 98.31 221 ALA A CA 1
ATOM 1756 C C . ALA A 1 221 ? -10.760 3.798 4.291 1.00 98.31 221 ALA A C 1
ATOM 1758 O O . ALA A 1 221 ? -9.613 4.237 4.375 1.00 98.31 221 ALA A O 1
ATOM 1759 N N . LYS A 1 222 ? -11.813 4.581 4.532 1.00 98.38 222 LYS A N 1
ATOM 1760 C CA . LYS A 1 222 ? -11.692 5.966 5.010 1.00 98.38 222 LYS A CA 1
ATOM 1761 C C . LYS A 1 222 ? -11.400 6.045 6.510 1.00 98.38 222 LYS A C 1
ATOM 1763 O O . LYS A 1 222 ? -10.646 6.923 6.939 1.00 98.38 222 LYS A O 1
ATOM 1768 N N . GLY A 1 223 ? -12.031 5.170 7.292 1.00 98.50 223 GLY A N 1
ATOM 1769 C CA . GLY A 1 223 ? -11.925 5.140 8.747 1.00 98.50 223 GLY A CA 1
ATOM 1770 C C . GLY A 1 223 ? -10.968 4.064 9.249 1.00 98.50 223 GLY A C 1
ATOM 1771 O O . GLY A 1 223 ? -11.000 2.931 8.774 1.00 98.50 223 GLY A O 1
ATOM 1772 N N . PHE A 1 224 ? -10.172 4.396 10.261 1.00 98.69 224 PHE A N 1
ATOM 1773 C CA . PHE A 1 224 ? -9.304 3.457 10.964 1.00 98.69 224 PHE A CA 1
ATOM 1774 C C . PHE A 1 224 ? -9.488 3.568 12.480 1.00 98.69 224 PHE A C 1
ATOM 1776 O O . PHE A 1 224 ? -9.254 4.620 13.074 1.00 98.69 224 PHE A O 1
ATOM 1783 N N . LEU A 1 225 ? -9.905 2.479 13.117 1.00 98.88 225 LEU A N 1
ATOM 1784 C CA . LEU A 1 225 ? -10.024 2.374 14.566 1.00 98.88 225 LEU A CA 1
ATOM 1785 C C . LEU A 1 225 ? -8.981 1.401 15.091 1.00 98.88 225 LEU A C 1
ATOM 1787 O O . LEU A 1 225 ? -8.858 0.288 14.586 1.00 98.88 225 LEU A O 1
ATOM 1791 N N . VAL A 1 226 ? -8.275 1.799 16.143 1.00 98.81 226 VAL A N 1
ATOM 1792 C CA . VAL A 1 226 ? -7.257 0.958 16.777 1.00 98.81 226 VAL A CA 1
ATOM 1793 C C . VAL A 1 226 ? -7.503 0.843 18.271 1.00 98.81 226 VAL A C 1
ATOM 1795 O O . VAL A 1 226 ? -7.844 1.832 18.922 1.00 98.81 226 VAL A O 1
ATOM 1798 N N . GLY A 1 227 ? -7.331 -0.350 18.837 1.00 98.62 227 GLY A N 1
ATOM 1799 C CA . GLY A 1 227 ? -7.516 -0.509 20.272 1.00 98.62 227 GLY A CA 1
ATOM 1800 C C . GLY A 1 227 ? -6.702 -1.593 20.951 1.00 98.62 227 GLY A C 1
ATOM 1801 O O . GLY A 1 227 ? -6.469 -2.671 20.416 1.00 98.62 227 GLY A O 1
ATOM 1802 N N . CYS A 1 228 ? -6.290 -1.317 22.184 1.00 98.12 228 CYS A N 1
ATOM 1803 C CA . CYS A 1 228 ? -5.643 -2.296 23.054 1.00 98.12 228 CYS A CA 1
ATOM 1804 C C . CYS A 1 228 ? -5.910 -1.991 24.530 1.00 98.12 228 CYS A C 1
ATOM 1806 O O . CYS A 1 228 ? -6.258 -0.860 24.885 1.00 98.12 228 CYS A O 1
ATOM 1808 N N . PRO A 1 229 ? -5.717 -2.968 25.430 1.00 98.00 229 PRO A N 1
ATOM 1809 C CA . PRO A 1 229 ? -5.551 -2.654 26.835 1.00 98.00 229 PRO A CA 1
ATOM 1810 C C . PRO A 1 229 ? -4.291 -1.803 27.054 1.00 98.00 229 PRO A C 1
ATOM 1812 O O . PRO A 1 229 ? -3.332 -1.870 26.285 1.00 98.00 229 PRO A O 1
ATOM 1815 N N . THR A 1 230 ? -4.264 -1.036 28.143 1.00 98.12 230 THR A N 1
ATOM 1816 C CA . THR A 1 230 ? -3.012 -0.435 28.631 1.00 98.12 230 THR A CA 1
ATOM 1817 C C . THR A 1 230 ? -2.133 -1.525 29.245 1.00 98.12 230 THR A C 1
ATOM 1819 O O . THR A 1 230 ? -2.573 -2.213 30.167 1.00 98.12 230 THR A O 1
ATOM 1822 N N . LEU A 1 231 ? -0.896 -1.656 28.763 1.00 96.56 231 LEU A N 1
ATOM 1823 C CA . LEU A 1 231 ? 0.110 -2.597 29.257 1.00 96.56 231 LEU A CA 1
ATOM 1824 C C . LEU A 1 231 ? 1.369 -1.822 29.661 1.00 96.56 231 LEU A C 1
ATOM 1826 O O . LEU A 1 231 ? 1.999 -1.201 28.812 1.00 96.56 231 LEU A O 1
ATOM 1830 N N . ASN A 1 232 ? 1.735 -1.846 30.948 1.00 95.81 232 ASN A N 1
ATOM 1831 C CA . ASN A 1 232 ? 2.922 -1.154 31.484 1.00 95.81 232 ASN A CA 1
ATOM 1832 C C . ASN A 1 232 ? 2.996 0.331 31.071 1.00 95.81 232 ASN A C 1
ATOM 1834 O O . ASN A 1 232 ? 3.998 0.788 30.523 1.00 95.81 232 ASN A O 1
ATOM 1838 N N . ASN A 1 233 ? 1.892 1.065 31.268 1.00 95.69 233 ASN A N 1
ATOM 1839 C CA . ASN A 1 233 ? 1.731 2.469 30.857 1.00 95.69 233 ASN A CA 1
ATOM 1840 C C . ASN A 1 233 ? 1.925 2.709 29.344 1.00 95.69 233 ASN A C 1
ATOM 1842 O O . ASN A 1 233 ? 2.181 3.841 28.925 1.00 95.69 233 ASN A O 1
ATOM 1846 N N . ASN A 1 234 ? 1.820 1.657 28.526 1.00 96.44 234 ASN A N 1
ATOM 1847 C CA . ASN A 1 234 ? 2.049 1.662 27.086 1.00 96.44 234 ASN A CA 1
ATOM 1848 C C . ASN A 1 234 ? 0.949 0.890 26.325 1.00 96.44 234 ASN A C 1
ATOM 1850 O O . ASN A 1 234 ? -0.000 0.372 26.922 1.00 96.44 234 ASN A O 1
ATOM 1854 N N . ILE A 1 235 ? 1.061 0.856 24.998 1.00 96.88 235 ILE A N 1
ATOM 1855 C CA . ILE A 1 235 ? 0.242 0.026 24.107 1.00 96.88 235 ILE A CA 1
ATOM 1856 C C . ILE A 1 235 ? 0.743 -1.425 24.096 1.00 96.88 235 ILE A C 1
ATOM 1858 O O . ILE A 1 235 ? 1.854 -1.717 24.546 1.00 96.88 235 ILE A O 1
ATOM 1862 N N . MET A 1 236 ? -0.055 -2.345 23.551 1.00 96.31 236 MET A N 1
ATOM 1863 C CA . MET A 1 236 ? 0.401 -3.720 23.338 1.00 96.31 236 MET A CA 1
ATOM 1864 C C . MET A 1 236 ? 1.486 -3.788 22.243 1.00 96.31 236 MET A C 1
ATOM 1866 O O . MET A 1 236 ? 1.295 -3.195 21.180 1.00 96.31 236 MET A O 1
ATOM 1870 N N . PRO A 1 237 ? 2.592 -4.537 22.449 1.00 96.50 237 PRO A N 1
ATOM 1871 C CA . PRO A 1 237 ? 3.673 -4.659 21.466 1.00 96.50 237 PRO A CA 1
ATOM 1872 C C . PRO A 1 237 ? 3.223 -5.143 20.084 1.00 96.50 237 PRO A C 1
ATOM 1874 O O . PRO A 1 237 ? 3.784 -4.723 19.079 1.00 96.50 237 PRO A O 1
ATOM 1877 N N . SER A 1 238 ? 2.186 -5.978 20.026 1.00 96.50 238 SER A N 1
ATOM 1878 C CA . SER A 1 238 ? 1.601 -6.503 18.787 1.00 96.50 238 SER A CA 1
ATOM 1879 C C . SER A 1 238 ? 1.025 -5.427 17.863 1.00 96.50 238 SER A C 1
ATOM 1881 O O . SER A 1 238 ? 0.919 -5.659 16.665 1.00 96.50 238 SER A O 1
ATOM 1883 N N . LEU A 1 239 ? 0.668 -4.251 18.391 1.00 96.88 239 LEU A N 1
ATOM 1884 C CA . LEU A 1 239 ? 0.191 -3.119 17.594 1.00 96.88 239 LEU A CA 1
ATOM 1885 C C . LEU A 1 239 ? 1.315 -2.216 17.093 1.00 96.88 239 LEU A C 1
ATOM 1887 O O . LEU A 1 239 ? 1.082 -1.415 16.189 1.00 96.88 239 LEU A O 1
ATOM 1891 N N . ALA A 1 240 ? 2.520 -2.324 17.658 1.00 95.19 240 ALA A N 1
ATOM 1892 C CA . ALA A 1 240 ? 3.629 -1.465 17.264 1.00 95.19 240 ALA A CA 1
ATOM 1893 C C . ALA A 1 240 ? 3.964 -1.594 15.763 1.00 95.19 240 ALA A C 1
ATOM 1895 O O . ALA A 1 240 ? 4.052 -0.549 15.120 1.00 95.19 240 ALA A O 1
ATOM 1896 N N . PRO A 1 241 ? 4.044 -2.804 15.160 1.00 97.06 241 PRO A N 1
ATOM 1897 C CA . PRO A 1 241 ? 4.293 -2.938 13.724 1.00 97.06 241 PRO A CA 1
ATOM 1898 C C . PRO A 1 241 ? 3.242 -2.226 12.869 1.00 97.06 241 PRO A C 1
ATOM 1900 O O . PRO A 1 241 ? 3.595 -1.516 11.942 1.00 97.06 241 PRO A O 1
ATOM 1903 N N . TYR A 1 242 ? 1.959 -2.336 13.224 1.00 97.31 242 TYR A N 1
ATOM 1904 C CA . TYR A 1 242 ? 0.864 -1.718 12.472 1.00 97.31 242 TYR A CA 1
ATOM 1905 C C . TYR A 1 242 ? 0.956 -0.191 12.450 1.00 97.31 242 TYR A C 1
ATOM 1907 O O . TYR A 1 242 ? 0.789 0.431 11.404 1.00 97.31 242 TYR A O 1
ATOM 1915 N N . LEU A 1 243 ? 1.235 0.420 13.603 1.00 96.94 243 LEU A N 1
ATOM 1916 C CA . LEU A 1 243 ? 1.319 1.875 13.730 1.00 96.94 243 LEU A CA 1
ATOM 1917 C C . LEU A 1 243 ? 2.595 2.435 13.090 1.00 96.94 243 LEU A C 1
ATOM 1919 O O . LEU A 1 243 ? 2.556 3.497 12.468 1.00 96.94 243 LEU A O 1
ATOM 1923 N N . GLU A 1 244 ? 3.716 1.725 13.226 1.00 97.69 244 GLU A N 1
ATOM 1924 C CA . GLU A 1 244 ? 4.980 2.104 12.591 1.00 97.69 244 GLU A CA 1
ATOM 1925 C C . GLU A 1 244 ? 4.896 1.978 11.064 1.00 97.69 244 GLU A C 1
ATOM 1927 O O . GLU A 1 244 ? 5.316 2.898 10.360 1.00 97.69 244 GLU A O 1
ATOM 1932 N N . GLU A 1 245 ? 4.274 0.910 10.560 1.00 97.81 245 GLU A N 1
ATOM 1933 C CA . GLU A 1 245 ? 4.063 0.696 9.128 1.00 97.81 245 GLU A CA 1
ATOM 1934 C C . GLU A 1 245 ? 3.137 1.766 8.540 1.00 97.81 245 GLU A C 1
ATOM 1936 O O . GLU A 1 245 ? 3.501 2.440 7.580 1.00 97.81 245 GLU A O 1
ATOM 1941 N N . MET A 1 246 ? 1.993 2.047 9.178 1.00 96.94 246 MET A N 1
ATOM 1942 C CA . MET A 1 246 ? 1.114 3.147 8.757 1.00 96.94 246 MET A CA 1
ATOM 1943 C C . MET A 1 246 ? 1.839 4.496 8.707 1.00 96.94 246 MET A C 1
ATOM 1945 O O . MET A 1 246 ? 1.594 5.298 7.801 1.00 96.94 246 MET A O 1
ATOM 1949 N N . ARG A 1 247 ? 2.746 4.758 9.659 1.00 97.69 247 ARG A N 1
ATOM 1950 C CA . ARG A 1 247 ? 3.557 5.981 9.670 1.00 97.69 247 ARG A CA 1
ATOM 1951 C C . ARG A 1 247 ? 4.530 6.040 8.494 1.00 97.69 247 ARG A C 1
ATOM 1953 O O . ARG A 1 247 ? 4.744 7.122 7.944 1.00 97.69 247 ARG A O 1
ATOM 1960 N N . GLY A 1 248 ? 5.129 4.910 8.126 1.00 97.56 248 GLY A N 1
ATOM 1961 C CA . GLY A 1 248 ? 5.990 4.790 6.950 1.00 97.56 248 GLY A CA 1
ATOM 1962 C C . GLY A 1 248 ? 5.218 4.979 5.644 1.00 97.56 248 GLY A C 1
ATOM 1963 O O . GLY A 1 248 ? 5.640 5.768 4.797 1.00 97.56 248 GLY A O 1
ATOM 1964 N N . LEU A 1 249 ? 4.059 4.322 5.533 1.00 97.50 249 LEU A N 1
ATOM 1965 C CA . LEU A 1 249 ? 3.202 4.315 4.346 1.00 97.50 249 LEU A CA 1
ATOM 1966 C C . LEU A 1 249 ? 2.497 5.649 4.083 1.00 97.50 249 LEU A C 1
ATOM 1968 O O . LEU A 1 249 ? 2.251 5.975 2.926 1.00 97.50 249 LEU A O 1
ATOM 1972 N N . ARG A 1 250 ? 2.225 6.451 5.125 1.00 95.94 250 ARG A N 1
ATOM 1973 C CA . ARG A 1 250 ? 1.647 7.810 5.020 1.00 95.94 250 ARG A CA 1
ATOM 1974 C C . ARG A 1 250 ? 0.342 7.845 4.222 1.00 95.94 250 ARG A C 1
ATOM 1976 O O . ARG A 1 250 ? 0.191 8.614 3.270 1.00 95.94 250 ARG A O 1
ATOM 1983 N N . PHE A 1 251 ? -0.609 7.001 4.613 1.00 96.75 251 PHE A N 1
ATOM 1984 C CA . PHE A 1 251 ? -1.919 6.952 3.972 1.00 96.75 251 PHE A CA 1
ATOM 1985 C C . PHE A 1 251 ? -2.596 8.326 3.932 1.00 96.75 251 PHE A C 1
ATOM 1987 O O . PHE A 1 251 ? -2.708 9.027 4.935 1.00 96.75 251 PHE A O 1
ATOM 1994 N N . LEU A 1 252 ? -3.115 8.684 2.760 1.00 95.50 252 LEU A N 1
ATOM 1995 C CA . LEU A 1 252 ? -3.742 9.981 2.539 1.00 95.50 252 LEU A CA 1
ATOM 1996 C C . LEU A 1 252 ? -5.189 10.006 3.049 1.00 95.50 252 LEU A C 1
ATOM 1998 O O . LEU A 1 252 ? -5.944 9.046 2.891 1.00 95.50 252 LEU A O 1
ATOM 2002 N N . ASN A 1 253 ? -5.592 11.155 3.598 1.00 95.44 253 ASN A N 1
ATOM 2003 C CA . ASN A 1 253 ? -6.982 11.504 3.914 1.00 95.44 253 ASN A CA 1
ATOM 2004 C C . ASN A 1 253 ? -7.718 10.521 4.845 1.00 95.44 253 ASN A C 1
ATOM 2006 O O . ASN A 1 253 ? -8.945 10.402 4.751 1.00 95.44 253 ASN A O 1
ATOM 2010 N N . LYS A 1 254 ? -7.003 9.834 5.742 1.00 97.88 254 LYS A N 1
ATOM 2011 C CA . LYS A 1 254 ? -7.593 8.903 6.714 1.00 97.88 254 LYS A CA 1
ATOM 2012 C C . LYS A 1 254 ? -8.069 9.623 7.969 1.00 97.88 254 LYS A C 1
ATOM 2014 O O . LYS A 1 254 ? -7.456 10.593 8.419 1.00 97.88 254 LYS A O 1
ATOM 2019 N N . ILE A 1 255 ? -9.152 9.117 8.548 1.00 98.50 255 ILE A N 1
ATOM 2020 C CA . ILE A 1 255 ? -9.636 9.545 9.861 1.00 98.50 255 ILE A CA 1
ATOM 2021 C C . ILE A 1 255 ? -9.632 8.367 10.825 1.00 98.50 255 ILE A C 1
ATOM 2023 O O . ILE A 1 255 ? -9.787 7.221 10.405 1.00 98.50 255 ILE A O 1
ATOM 2027 N N . GLY A 1 256 ? -9.482 8.636 12.116 1.00 98.50 256 GLY A N 1
ATOM 2028 C CA . GLY A 1 256 ? -9.397 7.578 13.106 1.00 98.50 256 GLY A CA 1
ATOM 2029 C C . GLY A 1 256 ? -9.810 7.977 14.506 1.00 98.50 256 GLY A C 1
ATOM 2030 O O . GLY A 1 256 ? -10.134 9.133 14.785 1.00 98.50 256 GLY A O 1
ATOM 2031 N N . ALA A 1 257 ? -9.841 6.973 15.371 1.00 98.75 257 ALA A N 1
ATOM 2032 C CA . ALA A 1 257 ? -10.025 7.115 16.805 1.00 98.75 257 ALA A CA 1
ATOM 2033 C C . ALA A 1 257 ? -9.481 5.868 17.516 1.00 98.75 257 ALA A C 1
ATOM 2035 O O . ALA A 1 257 ? -9.369 4.793 16.919 1.00 98.75 257 ALA A O 1
ATOM 2036 N N . ALA A 1 258 ? -9.154 6.014 18.796 1.00 98.75 258 ALA A N 1
ATOM 2037 C CA . ALA A 1 258 ? -8.621 4.928 19.607 1.00 98.75 258 ALA A CA 1
ATOM 2038 C C . ALA A 1 258 ? -9.652 4.393 20.609 1.00 98.75 258 ALA A C 1
ATOM 2040 O O . ALA A 1 258 ? -10.586 5.091 21.008 1.00 98.75 258 ALA A O 1
ATOM 2041 N N . PHE A 1 259 ? -9.470 3.155 21.057 1.00 98.88 259 PHE A N 1
ATOM 2042 C CA . PHE A 1 259 ? -10.262 2.591 22.148 1.00 98.88 259 PHE A CA 1
ATOM 2043 C C . PHE A 1 259 ? -9.452 1.606 22.992 1.00 98.88 259 PHE A C 1
ATOM 2045 O O . PHE A 1 259 ? -8.428 1.089 22.557 1.00 98.88 259 PHE A O 1
ATOM 2052 N N . GLY A 1 260 ? -9.878 1.325 24.221 1.00 98.56 260 GLY A N 1
ATOM 2053 C CA . GLY A 1 260 ? -9.116 0.400 25.055 1.00 98.56 260 GLY A CA 1
ATOM 2054 C C . GLY A 1 260 ? -9.668 0.168 26.447 1.00 98.56 260 GLY A C 1
ATOM 2055 O O . GLY A 1 260 ? -10.477 0.935 26.959 1.00 98.56 260 GLY A O 1
ATOM 2056 N N . THR A 1 261 ? -9.183 -0.887 27.094 1.00 98.56 261 THR A N 1
ATOM 2057 C CA . THR A 1 261 ? -9.421 -1.102 28.528 1.00 98.56 261 THR A CA 1
ATOM 2058 C C . THR A 1 261 ? -8.193 -0.722 29.343 1.00 98.56 261 THR A C 1
ATOM 2060 O O . THR A 1 261 ? -7.071 -0.698 28.838 1.00 98.56 261 THR A O 1
ATOM 2063 N N . TYR A 1 262 ? -8.362 -0.470 30.633 1.00 98.38 262 TYR A N 1
ATOM 2064 C CA . TYR A 1 262 ? -7.238 -0.225 31.535 1.00 98.38 262 TYR A CA 1
ATOM 2065 C C . TYR A 1 262 ? -7.539 -0.705 32.952 1.00 98.38 262 TYR A C 1
ATOM 2067 O O . TYR A 1 262 ? -8.695 -0.915 33.300 1.00 98.38 262 TYR A O 1
ATOM 2075 N N . GLY A 1 263 ? -6.494 -0.911 33.758 1.00 97.12 263 GLY A N 1
ATOM 2076 C CA . GLY A 1 263 ? -6.641 -1.335 35.155 1.00 97.12 263 GLY A CA 1
ATOM 2077 C C . GLY A 1 263 ? -6.589 -0.191 36.168 1.00 97.12 263 GLY A C 1
ATOM 2078 O O . GLY A 1 263 ? -7.307 -0.217 37.157 1.00 97.12 263 GLY A O 1
ATOM 2079 N N . TRP A 1 264 ? -5.739 0.811 35.933 1.00 93.56 264 TRP A N 1
ATOM 2080 C CA . TRP A 1 264 ? -5.578 1.955 36.840 1.00 93.56 264 TRP A CA 1
ATOM 2081 C C . TRP A 1 264 ? -5.213 3.243 36.088 1.00 93.56 264 TRP A C 1
ATOM 2083 O O . TRP A 1 264 ? -6.002 4.181 36.081 1.00 93.56 264 TRP A O 1
ATOM 2093 N N . SER A 1 265 ? -4.067 3.284 35.398 1.00 90.56 265 SER A N 1
ATOM 2094 C CA . SER A 1 265 ? -3.492 4.521 34.841 1.00 90.56 265 SER A CA 1
ATOM 2095 C C . SER A 1 265 ? -4.040 4.928 33.461 1.00 90.56 265 SER A C 1
ATOM 2097 O O . SER A 1 265 ? -4.358 6.093 33.233 1.00 90.56 265 SER A O 1
ATOM 2099 N N . GLY A 1 266 ? -4.233 3.967 32.550 1.00 93.69 266 GLY A N 1
ATOM 2100 C CA . GLY A 1 266 ? -5.023 4.144 31.322 1.00 93.69 266 GLY A CA 1
ATOM 2101 C C . GLY A 1 266 ? -4.407 4.991 30.203 1.00 93.69 266 GLY A C 1
ATOM 2102 O O . GLY A 1 266 ? -5.147 5.642 29.465 1.00 93.69 266 GLY A O 1
ATOM 2103 N N . GLU A 1 267 ? -3.083 4.989 30.051 1.00 96.69 267 GLU A N 1
ATOM 2104 C CA . GLU A 1 267 ? -2.354 5.751 29.025 1.00 96.69 267 GLU A CA 1
ATOM 2105 C C . GLU A 1 267 ? -2.508 5.199 27.603 1.00 96.69 267 GLU A C 1
ATOM 2107 O O . GLU A 1 267 ? -2.242 5.923 26.644 1.00 96.69 267 GLU A O 1
ATOM 2112 N N . GLY A 1 268 ? -2.922 3.935 27.448 1.00 96.81 268 GLY A N 1
ATOM 2113 C CA . GLY A 1 268 ? -2.930 3.237 26.158 1.00 96.81 268 GLY A CA 1
ATOM 2114 C C . GLY A 1 268 ? -3.701 3.985 25.069 1.00 96.81 268 GLY A C 1
ATOM 2115 O O . GLY A 1 268 ? -3.170 4.190 23.984 1.00 96.81 268 GLY A O 1
ATOM 2116 N N . VAL A 1 269 ? -4.909 4.472 25.376 1.00 98.06 269 VAL A N 1
ATOM 2117 C CA . VAL A 1 269 ? -5.749 5.198 24.403 1.00 98.06 269 VAL A CA 1
ATOM 2118 C C . VAL A 1 269 ? -5.086 6.494 23.941 1.00 98.06 269 VAL A C 1
ATOM 2120 O O . VAL A 1 269 ? -5.003 6.727 22.741 1.00 98.06 269 VAL A O 1
ATOM 2123 N N . LYS A 1 270 ? -4.525 7.284 24.865 1.00 98.06 270 LYS A N 1
ATOM 2124 C CA . LYS A 1 270 ? -3.824 8.527 24.515 1.00 98.06 270 LYS A CA 1
ATOM 2125 C C . LYS A 1 270 ? -2.612 8.256 23.618 1.00 98.06 270 LYS A C 1
ATOM 2127 O O . LYS A 1 270 ? -2.394 8.955 22.636 1.00 98.06 270 LYS A O 1
ATOM 2132 N N . ARG A 1 271 ? -1.832 7.215 23.923 1.00 98.19 271 ARG A N 1
ATOM 2133 C CA . ARG A 1 271 ? -0.679 6.824 23.095 1.00 98.19 271 ARG A CA 1
ATOM 2134 C C . ARG A 1 271 ? -1.087 6.349 21.703 1.00 98.19 271 ARG A C 1
ATOM 2136 O O . ARG A 1 271 ? -0.361 6.608 20.749 1.00 98.19 271 ARG A O 1
ATOM 2143 N N . LEU A 1 272 ? -2.222 5.658 21.586 1.00 98.50 272 LEU A N 1
ATOM 2144 C CA . LEU A 1 272 ? -2.779 5.280 20.290 1.00 98.50 272 LEU A CA 1
ATOM 2145 C C . LEU A 1 272 ? -3.185 6.518 19.484 1.00 98.50 272 LEU A C 1
ATOM 2147 O O . LEU A 1 272 ? -2.825 6.600 18.318 1.00 98.50 272 LEU A O 1
ATOM 2151 N N . GLU A 1 273 ? -3.858 7.499 20.090 1.00 98.38 273 GLU A N 1
ATOM 2152 C CA . GLU A 1 273 ? -4.201 8.764 19.417 1.00 98.38 273 GLU A CA 1
ATOM 2153 C C . GLU A 1 273 ? -2.951 9.500 18.915 1.00 98.38 273 GLU A C 1
ATOM 2155 O O . GLU A 1 273 ? -2.876 9.850 17.740 1.00 98.38 273 GLU A O 1
ATOM 2160 N N . GLU A 1 274 ? -1.923 9.636 19.757 1.00 98.19 274 GLU A N 1
ATOM 2161 C CA . GLU A 1 274 ? -0.639 10.234 19.363 1.00 98.19 274 GLU A CA 1
ATOM 2162 C C . GLU A 1 274 ? 0.036 9.466 18.211 1.00 98.19 274 GLU A C 1
ATOM 2164 O O . GLU A 1 274 ? 0.688 10.062 17.350 1.00 98.19 274 GLU A O 1
ATOM 2169 N N . ALA A 1 275 ? -0.084 8.135 18.184 1.00 98.12 275 ALA A N 1
ATOM 2170 C CA . ALA A 1 275 ? 0.456 7.309 17.108 1.00 98.12 275 ALA A CA 1
ATOM 2171 C C . ALA A 1 275 ? -0.324 7.483 15.794 1.00 98.12 275 ALA A C 1
ATOM 2173 O O . ALA A 1 275 ? 0.298 7.575 14.736 1.00 98.12 275 ALA A O 1
ATOM 2174 N N . LEU A 1 276 ? -1.656 7.589 15.858 1.00 98.31 276 LEU A N 1
ATOM 2175 C CA . LEU A 1 276 ? -2.508 7.884 14.701 1.00 98.31 276 LEU A CA 1
ATOM 2176 C C . LEU A 1 276 ? -2.136 9.230 14.071 1.00 98.31 276 LEU A C 1
ATOM 2178 O O . LEU A 1 276 ? -1.918 9.301 12.862 1.00 98.31 276 LEU A O 1
ATOM 2182 N N . GLU A 1 277 ? -1.982 10.275 14.886 1.00 97.56 277 GLU A N 1
ATOM 2183 C CA . GLU A 1 277 ? -1.594 11.605 14.408 1.00 97.56 277 GLU A CA 1
ATOM 2184 C C . GLU A 1 277 ? -0.212 11.593 13.743 1.00 97.56 277 GLU A C 1
ATOM 2186 O O . GLU A 1 277 ? -0.039 12.140 12.651 1.00 97.56 277 GLU A O 1
ATOM 2191 N N . LYS A 1 278 ? 0.768 10.906 14.348 1.00 97.62 278 LYS A N 1
ATOM 2192 C CA . LYS A 1 278 ? 2.099 10.711 13.743 1.00 97.62 278 LYS A CA 1
ATOM 2193 C C . LYS A 1 278 ? 2.027 9.963 12.414 1.00 97.62 278 LYS A C 1
ATOM 2195 O O . LYS A 1 278 ? 2.844 10.230 11.537 1.00 97.62 278 LYS A O 1
ATOM 2200 N N . ALA A 1 279 ? 1.062 9.060 12.259 1.00 96.19 279 ALA A N 1
ATOM 2201 C CA . ALA A 1 279 ? 0.782 8.340 11.021 1.00 96.19 279 ALA A CA 1
ATOM 2202 C C . ALA A 1 279 ? -0.125 9.115 10.047 1.00 96.19 279 ALA A C 1
ATOM 2204 O O . ALA A 1 279 ? -0.648 8.532 9.099 1.00 96.19 279 ALA A O 1
ATOM 2205 N N . THR A 1 280 ? -0.315 10.425 10.248 1.00 94.81 280 THR A N 1
ATOM 2206 C CA . THR A 1 280 ? -1.154 11.309 9.415 1.00 94.81 280 THR A CA 1
ATOM 2207 C C . THR A 1 280 ? -2.640 10.933 9.371 1.00 94.81 280 THR A C 1
ATOM 2209 O O . THR A 1 280 ? -3.390 11.423 8.528 1.00 94.81 280 THR A O 1
ATOM 2212 N N . VAL A 1 281 ? -3.099 10.112 10.320 1.00 97.75 281 VAL A N 1
ATOM 2213 C CA . VAL A 1 281 ? -4.515 9.797 10.514 1.00 97.75 281 VAL A CA 1
ATOM 2214 C C . VAL A 1 281 ? -5.129 10.861 11.413 1.00 97.75 281 VAL A C 1
ATOM 2216 O O . VAL A 1 281 ? -4.746 11.014 12.572 1.00 97.75 281 VAL A O 1
ATOM 2219 N N . LYS A 1 282 ? -6.114 11.598 10.898 1.00 98.00 282 LYS A N 1
ATOM 2220 C CA . LYS A 1 282 ? -6.794 12.640 11.674 1.00 98.00 282 LYS A CA 1
ATOM 2221 C C . LYS A 1 282 ? -7.669 12.001 12.751 1.00 98.00 282 LYS A C 1
ATOM 2223 O O . LYS A 1 282 ? -8.642 11.324 12.422 1.00 98.00 282 LYS A O 1
ATOM 2228 N N . VAL A 1 283 ? -7.380 12.259 14.025 1.00 98.38 283 VAL A N 1
ATOM 2229 C CA . VAL A 1 283 ? -8.266 11.854 15.124 1.00 98.38 283 VAL A CA 1
ATOM 2230 C C . VAL A 1 283 ? -9.510 12.744 15.113 1.00 98.38 283 VAL A C 1
ATOM 2232 O O . VAL A 1 283 ? -9.409 13.966 15.197 1.00 98.38 283 VAL A O 1
ATOM 2235 N N . VAL A 1 284 ? -10.689 12.143 14.940 1.00 98.12 284 VAL A N 1
ATOM 2236 C CA . VAL A 1 284 ? -11.951 12.889 14.729 1.00 98.12 284 VAL A CA 1
ATOM 2237 C C . VAL A 1 284 ? -12.932 12.804 15.897 1.00 98.12 284 VAL A C 1
ATOM 2239 O O . VAL A 1 284 ? -13.922 13.527 15.944 1.00 98.12 284 VAL A O 1
ATOM 2242 N N . GLN A 1 285 ? -12.665 11.943 16.872 1.00 97.19 285 GLN A N 1
ATOM 2243 C CA . GLN A 1 285 ? -13.368 11.927 18.150 1.00 97.19 285 GLN A CA 1
ATOM 2244 C C . GLN A 1 285 ? -12.428 11.440 19.252 1.00 97.19 285 GLN A C 1
ATOM 2246 O O . GLN A 1 285 ? -11.569 10.606 18.957 1.00 97.19 285 GLN A O 1
ATOM 2251 N N . PRO A 1 286 ? -12.599 11.912 20.501 1.00 97.81 286 PRO A N 1
ATOM 2252 C CA . PRO A 1 286 ? -11.814 11.431 21.632 1.00 97.81 286 PRO A CA 1
ATOM 2253 C C . PRO A 1 286 ? -11.993 9.928 21.817 1.00 97.81 286 PRO A C 1
ATOM 2255 O O . PRO A 1 286 ? -13.120 9.434 21.767 1.00 97.81 286 PRO A O 1
ATOM 2258 N N . GLY A 1 287 ? -10.900 9.213 22.050 1.00 98.12 287 GLY A N 1
ATOM 2259 C CA . GLY A 1 287 ? -10.907 7.775 22.239 1.00 98.12 287 GLY A CA 1
ATOM 2260 C C . GLY A 1 287 ? -11.655 7.333 23.497 1.00 98.12 287 GLY A C 1
ATOM 2261 O O . GLY A 1 287 ? -11.681 8.021 24.519 1.00 98.12 287 GLY A O 1
ATOM 2262 N N . ILE A 1 288 ? -12.260 6.145 23.436 1.00 98.56 288 ILE A N 1
ATOM 2263 C CA . ILE A 1 288 ? -13.039 5.579 24.545 1.00 98.56 288 ILE A CA 1
ATOM 2264 C C . ILE A 1 288 ? -12.186 4.616 25.376 1.00 98.56 288 ILE A C 1
ATOM 2266 O O . ILE A 1 288 ? -11.614 3.658 24.852 1.00 98.56 288 ILE A O 1
ATOM 2270 N N . LYS A 1 289 ? -12.117 4.843 26.693 1.00 97.75 289 LYS A N 1
ATOM 2271 C CA . LYS A 1 289 ? -11.423 3.953 27.633 1.00 97.75 289 LYS A CA 1
ATOM 2272 C C . LYS A 1 289 ? -12.349 3.443 28.728 1.00 97.75 289 LYS A C 1
ATOM 2274 O O . LYS A 1 289 ? -13.068 4.234 29.327 1.00 97.75 289 LYS A O 1
ATOM 2279 N N . ILE A 1 290 ? -12.290 2.143 29.009 1.00 98.50 290 ILE A N 1
ATOM 2280 C CA . ILE A 1 290 ? -13.130 1.482 30.018 1.00 98.50 290 ILE A CA 1
ATOM 2281 C C . ILE A 1 290 ? -12.264 0.843 31.107 1.00 98.50 290 ILE A C 1
ATOM 2283 O O . ILE A 1 290 ? -11.259 0.185 30.816 1.00 98.50 290 ILE A O 1
ATOM 2287 N N . LEU A 1 291 ? -12.647 1.046 32.368 1.00 98.00 291 LEU A N 1
ATOM 2288 C CA . LEU A 1 291 ? -11.967 0.460 33.520 1.00 98.00 291 LEU A CA 1
ATOM 2289 C C . LEU A 1 291 ? -12.306 -1.036 33.623 1.00 98.00 291 LEU A C 1
ATOM 2291 O O . LEU A 1 291 ? -13.470 -1.424 33.663 1.00 98.00 291 LEU A O 1
ATOM 2295 N N . PHE A 1 292 ? -11.280 -1.881 33.696 1.00 97.19 292 PHE A N 1
ATOM 2296 C CA . PHE A 1 292 ? -11.384 -3.338 33.782 1.00 97.19 292 PHE A CA 1
ATOM 2297 C C . PHE A 1 292 ? -12.263 -3.964 32.684 1.00 97.19 292 PHE A C 1
ATOM 2299 O O . PHE A 1 292 ? -11.983 -3.827 31.491 1.00 97.19 292 PHE A O 1
ATOM 2306 N N . LYS A 1 293 ? -13.268 -4.750 33.085 1.00 96.75 293 LYS A N 1
ATOM 2307 C CA . LYS A 1 293 ? -14.142 -5.517 32.204 1.00 96.75 293 LYS A CA 1
ATOM 2308 C C . LYS A 1 293 ? -15.388 -4.677 31.896 1.00 96.75 293 LYS A C 1
ATOM 2310 O O . LYS A 1 293 ? -16.131 -4.408 32.833 1.00 96.75 293 LYS A O 1
ATOM 2315 N N . PRO A 1 294 ? -15.680 -4.378 30.614 1.00 98.19 294 PRO A N 1
ATOM 2316 C CA . PRO A 1 294 ? -16.869 -3.611 30.246 1.00 98.19 294 PRO A CA 1
ATOM 2317 C C . PRO A 1 294 ? -18.168 -4.250 30.752 1.00 98.19 294 PRO A C 1
ATOM 2319 O O . PRO A 1 294 ? -18.389 -5.452 30.543 1.00 98.19 294 PRO A O 1
ATOM 2322 N N . ASN A 1 295 ? -19.030 -3.470 31.392 1.00 98.31 295 ASN A N 1
ATOM 2323 C CA . ASN A 1 295 ? -20.408 -3.854 31.694 1.00 98.31 295 ASN A CA 1
ATOM 2324 C C . ASN A 1 295 ? -21.334 -3.543 30.495 1.00 98.31 295 ASN A C 1
ATOM 2326 O O . ASN A 1 295 ? -20.870 -3.153 29.423 1.00 98.31 295 ASN A O 1
ATOM 2330 N N . ASP A 1 296 ? -22.643 -3.744 30.638 1.00 98.38 296 ASP A N 1
ATOM 2331 C CA . ASP A 1 296 ? -23.583 -3.530 29.529 1.00 98.38 296 ASP A CA 1
ATOM 2332 C C . ASP A 1 296 ? -23.755 -2.047 29.155 1.00 98.38 296 ASP A C 1
ATOM 2334 O O . ASP A 1 296 ? -23.986 -1.729 27.989 1.00 98.38 296 ASP A O 1
ATOM 2338 N N . GLU A 1 297 ? -23.603 -1.126 30.106 1.00 98.44 297 GLU A N 1
ATOM 2339 C CA . GLU A 1 297 ? -23.636 0.321 29.853 1.00 98.44 297 GLU A C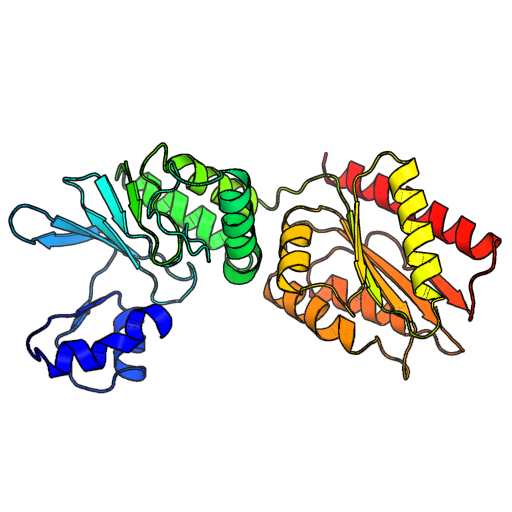A 1
ATOM 2340 C C . GLU A 1 297 ? -22.381 0.787 29.101 1.00 98.44 297 GLU A C 1
ATOM 2342 O O . GLU A 1 297 ? -22.475 1.564 28.144 1.00 98.44 297 GLU A O 1
ATOM 2347 N N . ASP A 1 298 ? -21.215 0.240 29.450 1.00 98.62 298 ASP A N 1
ATOM 2348 C CA . ASP A 1 298 ? -19.958 0.471 28.738 1.00 98.62 298 ASP A CA 1
ATOM 2349 C C . ASP A 1 298 ? -20.059 -0.011 27.286 1.00 98.62 298 ASP A C 1
ATOM 2351 O O . ASP A 1 298 ? -19.605 0.664 26.359 1.00 98.62 298 ASP A O 1
ATOM 2355 N N . LEU A 1 299 ? -20.686 -1.171 27.061 1.00 98.81 299 LEU A N 1
ATOM 2356 C CA . LEU A 1 299 ? -20.887 -1.709 25.716 1.00 98.81 299 LEU A CA 1
ATOM 2357 C C . LEU A 1 299 ? -21.878 -0.875 24.897 1.00 98.81 299 LEU A C 1
ATOM 2359 O O . LEU A 1 299 ? -21.618 -0.647 23.717 1.00 98.81 299 LEU A O 1
ATOM 2363 N N . LYS A 1 300 ? -22.951 -0.352 25.503 1.00 98.75 300 LYS A N 1
ATOM 2364 C CA . LYS A 1 300 ? -23.839 0.625 24.840 1.00 98.75 300 LYS A CA 1
ATOM 2365 C C . LYS A 1 300 ? -23.088 1.904 24.467 1.00 98.75 300 LYS A C 1
ATOM 2367 O O . LYS A 1 300 ? -23.281 2.438 23.377 1.00 98.75 300 LYS A O 1
ATOM 2372 N N . SER A 1 301 ? -22.184 2.364 25.331 1.00 98.75 301 SER A N 1
ATOM 2373 C CA . SER A 1 301 ? -21.329 3.523 25.048 1.00 98.75 301 SER A CA 1
ATOM 2374 C C . SER A 1 301 ? -20.355 3.245 23.895 1.00 98.75 301 SER A C 1
ATOM 2376 O O . SER A 1 301 ? -20.151 4.103 23.039 1.00 98.75 301 SER A O 1
ATOM 2378 N N . CYS A 1 302 ? -19.813 2.027 23.810 1.00 98.88 302 CYS A N 1
ATOM 2379 C CA . CYS A 1 302 ? -18.989 1.573 22.685 1.00 98.88 302 CYS A CA 1
ATOM 2380 C C . CYS A 1 302 ? -19.785 1.493 21.369 1.00 98.88 302 CYS A C 1
ATOM 2382 O O . CYS A 1 302 ? -19.288 1.900 20.320 1.00 98.88 302 CYS A O 1
ATOM 2384 N N . GLU A 1 303 ? -21.030 1.015 21.407 1.00 98.88 303 GLU A N 1
ATOM 2385 C CA . GLU A 1 303 ? -21.924 1.036 20.242 1.00 98.88 303 GLU A CA 1
ATOM 2386 C C . GLU A 1 303 ? -22.198 2.470 19.782 1.00 98.88 303 GLU A C 1
ATOM 2388 O O . GLU A 1 303 ? -22.053 2.784 18.600 1.00 98.88 303 GLU A O 1
ATOM 2393 N N . GLN A 1 304 ? -22.513 3.378 20.709 1.00 98.88 304 GLN A N 1
ATOM 2394 C CA . GLN A 1 304 ? -22.717 4.786 20.372 1.00 98.88 304 GLN A CA 1
ATOM 2395 C C . GLN A 1 304 ? -21.446 5.437 19.806 1.00 98.88 304 GLN A C 1
ATOM 2397 O O . GLN A 1 304 ? -21.523 6.220 18.857 1.00 98.88 304 GLN A O 1
ATOM 2402 N N . PHE A 1 305 ? -20.274 5.084 20.337 1.00 98.88 305 PHE A N 1
ATOM 2403 C CA . PHE A 1 305 ? -18.983 5.514 19.806 1.00 98.88 305 PHE A CA 1
ATOM 2404 C C . PHE A 1 305 ? -18.803 5.091 18.340 1.00 98.88 305 PHE A C 1
ATOM 2406 O O . PHE A 1 305 ? -18.424 5.922 17.510 1.00 98.88 305 PHE A O 1
ATOM 2413 N N . GLY A 1 306 ? -19.124 3.833 18.013 1.00 98.81 306 GLY A N 1
ATOM 2414 C CA . GLY A 1 306 ? -19.083 3.307 16.646 1.00 98.81 306 GLY A CA 1
ATOM 2415 C C . GLY A 1 306 ? -20.048 4.023 15.697 1.00 98.81 306 GLY A C 1
ATOM 2416 O O . GLY A 1 306 ? -19.653 4.401 14.594 1.00 98.81 306 GLY A O 1
ATOM 2417 N N . ARG A 1 307 ? -21.280 4.303 16.150 1.00 98.88 307 ARG A N 1
ATOM 2418 C CA . ARG A 1 307 ? -22.271 5.076 15.376 1.00 98.88 307 ARG A CA 1
ATOM 2419 C C . ARG A 1 307 ? -21.770 6.475 15.039 1.00 98.88 307 ARG A C 1
ATOM 2421 O O . ARG A 1 307 ? -21.868 6.928 13.900 1.00 98.88 307 ARG A O 1
ATOM 2428 N N . ASN A 1 308 ? -21.225 7.167 16.038 1.00 98.75 308 ASN A N 1
ATOM 2429 C CA . ASN A 1 308 ? -20.688 8.511 15.858 1.00 98.75 308 ASN A CA 1
ATOM 2430 C C . ASN A 1 308 ? -19.532 8.496 14.854 1.00 98.75 308 ASN A C 1
ATOM 2432 O O . ASN A 1 308 ? -19.523 9.304 13.927 1.00 98.75 308 ASN A O 1
ATOM 2436 N N . PHE A 1 309 ? -18.623 7.526 14.974 1.00 98.81 309 PHE A N 1
ATOM 2437 C CA . PHE A 1 309 ? -17.492 7.399 14.063 1.00 98.81 309 PHE A CA 1
ATOM 2438 C C . PHE A 1 309 ? -17.941 7.139 12.619 1.00 98.81 309 PHE A C 1
ATOM 2440 O O . PHE A 1 309 ? -17.476 7.810 11.699 1.00 98.81 309 PHE A O 1
ATOM 2447 N N . ALA A 1 310 ? -18.908 6.241 12.407 1.00 98.62 310 ALA A N 1
ATOM 2448 C CA . ALA A 1 310 ? -19.458 5.960 11.080 1.00 98.62 310 ALA A CA 1
ATOM 2449 C C . ALA A 1 310 ? -20.082 7.206 10.418 1.00 98.62 310 ALA A C 1
ATOM 2451 O O . ALA A 1 310 ? -19.890 7.436 9.222 1.00 98.62 310 ALA A O 1
ATOM 2452 N N . LYS A 1 311 ? -20.766 8.064 11.187 1.00 98.19 311 LYS A N 1
ATOM 2453 C CA . LYS A 1 311 ? -21.290 9.347 10.681 1.00 98.19 311 LYS A CA 1
ATOM 2454 C C . LYS A 1 311 ? -20.168 10.284 10.227 1.00 98.19 311 LYS A C 1
ATOM 2456 O O . LYS A 1 311 ? -20.286 10.884 9.162 1.00 98.19 311 LYS A O 1
ATOM 2461 N N . GLN A 1 312 ? -19.069 10.354 10.982 1.00 98.00 312 GLN A N 1
ATOM 2462 C CA . GLN A 1 312 ? -17.897 11.162 10.618 1.00 98.00 312 GLN A CA 1
ATOM 2463 C C . GLN A 1 312 ? -17.162 10.629 9.383 1.00 98.00 312 GLN A C 1
ATOM 2465 O O . GLN A 1 312 ? -16.673 11.406 8.560 1.00 98.00 312 GLN A O 1
ATOM 2470 N N . VAL A 1 313 ? -17.105 9.305 9.221 1.00 98.00 313 VAL A N 1
ATOM 2471 C CA . VAL A 1 313 ? -16.574 8.664 8.009 1.00 98.00 313 VAL A CA 1
ATOM 2472 C C . VAL A 1 313 ? -17.409 9.068 6.801 1.00 98.00 313 VAL A C 1
ATOM 2474 O O . VAL A 1 313 ? -16.857 9.570 5.824 1.00 98.00 313 VAL A O 1
ATOM 2477 N N . ARG A 1 314 ? -18.739 8.946 6.895 1.00 96.12 314 ARG A N 1
ATOM 2478 C CA . ARG A 1 314 ? -19.661 9.329 5.817 1.00 96.12 314 ARG A CA 1
ATOM 2479 C C . ARG A 1 314 ? -19.516 10.801 5.432 1.00 96.12 314 ARG A C 1
ATOM 2481 O O . ARG A 1 314 ? -19.431 11.100 4.246 1.00 96.12 314 ARG A O 1
ATOM 2488 N N . SER A 1 315 ? -19.434 11.706 6.409 1.00 94.12 315 SER A N 1
ATOM 2489 C CA . SER A 1 315 ? -19.265 13.141 6.144 1.00 94.12 315 SER A CA 1
ATOM 2490 C C . SER A 1 315 ? -17.897 13.503 5.567 1.00 94.12 315 SER A C 1
ATOM 2492 O O . SER A 1 315 ? -17.755 14.570 4.993 1.00 94.12 315 SER A O 1
ATOM 2494 N N . SER A 1 316 ? -16.886 12.647 5.740 1.00 91.25 316 SER A N 1
ATOM 2495 C CA . SER A 1 316 ? -15.525 12.879 5.237 1.00 91.25 316 SER A CA 1
ATOM 2496 C C . SER A 1 316 ? -15.278 12.280 3.843 1.00 91.25 316 SER A C 1
ATOM 2498 O O . SER A 1 316 ? -14.181 12.449 3.303 1.00 91.25 316 SER A O 1
ATOM 2500 N N . CYS A 1 317 ? -16.239 11.516 3.309 1.00 84.56 317 CYS A N 1
ATOM 2501 C CA . CYS A 1 317 ? -16.223 10.950 1.954 1.00 84.56 317 CYS A CA 1
ATOM 2502 C C . CYS A 1 317 ? -17.028 11.779 0.940 1.00 84.56 317 CYS A C 1
ATOM 2504 O O . CYS A 1 317 ? -16.833 11.577 -0.258 1.00 84.56 317 CYS A O 1
ATOM 2506 N N . GLY A 1 318 ? -17.939 12.640 1.411 1.00 56.62 318 GLY A N 1
ATOM 2507 C CA . GLY A 1 318 ? -18.636 13.638 0.590 1.00 56.62 318 GLY A CA 1
ATOM 2508 C C . GLY A 1 318 ? -17.792 14.887 0.395 1.00 56.62 318 GLY A C 1
ATOM 2509 O O . GLY A 1 318 ? -17.946 15.507 -0.676 1.00 56.62 318 GLY A O 1
#

Nearest PDB structures (foldseek):
  1ycf-assembly1_A  TM=9.733E-01  e=4.869E-40  Neomoorella thermoacetica
  7r2o-assembly1_A  TM=9.779E-01  e=2.092E-36  Escherichia coli K-12
  1e5d-assembly1_B  TM=9.784E-01  e=5.579E-36  Megalodesulfovibrio gigas
  2q9u-assembly1_A  TM=9.286E-01  e=1.519E-31  Giardia duodenalis
  6h0d-assembly1_A  TM=4.861E-01  e=1.863E-25  Synechocystis sp. PCC 6803 substr. Kazusa

Mean predicted aligned error: 3.59 Å

Solvent-accessible surface area (backbone atoms only — not comparable to full-atom values): 16656 Å² total; per-residue (Å²): 106,64,94,79,52,63,59,52,62,64,53,36,74,78,38,73,81,58,69,46,75,34,29,72,42,29,53,56,52,45,51,69,79,48,76,62,98,66,51,70,44,73,52,48,63,76,41,71,47,77,74,76,96,46,43,38,34,32,40,70,38,57,48,50,72,42,76,33,32,50,30,43,32,29,74,89,76,17,35,33,37,38,39,65,43,83,23,19,87,52,91,64,97,64,59,41,54,90,74,53,63,64,68,61,54,51,52,32,31,47,36,41,39,37,75,67,43,41,66,29,23,71,54,50,54,51,50,54,52,55,50,58,73,68,69,70,72,66,52,27,38,41,32,72,31,44,43,26,28,61,73,70,39,60,61,58,54,53,47,51,49,47,60,39,66,37,58,44,45,70,26,33,34,36,42,32,45,54,91,83,51,32,25,48,53,39,54,54,25,21,48,52,15,19,46,75,70,73,37,53,69,48,83,40,50,54,93,77,51,58,67,60,62,50,45,28,45,50,53,45,23,26,25,42,37,42,32,24,34,36,44,93,79,28,60,47,74,77,51,49,63,60,49,54,46,40,38,64,30,44,56,54,81,29,34,26,39,21,28,20,19,19,85,80,87,53,41,15,32,60,54,44,43,57,43,36,47,70,19,54,24,42,71,78,52,86,52,53,77,40,71,50,67,67,52,74,67,53,34,51,51,26,18,52,50,18,35,54,49,42,53,53,35,52,66,71,64,110

Radius of gyration: 23.69 Å; Cα contacts (8 Å, |Δi|>4): 617; chains: 1; bounding box: 61×35×73 Å